Protein AF-A0A2X1QC51-F1 (afdb_monomer)

InterPro domains:
  IPR004184 Pyruvate formate lyase domain [PF02901] (1-149)
  IPR004184 Pyruvate formate lyase domain [PS51554] (1-176)
  IPR050244 Autonomous Glycyl Radical Cofactor [PTHR30191] (1-149)

Foldseek 3Di:
DELEQDADELLQLLLCLQFQQAGLPVRDRHFHRDDHNQDQWDALVSSVVSSLVSLLRSLVVSQVVSQVVVVVCCVPPNPCVVCVPDDPDDAYAYAYEYPCLQVNLVVSQQSHPWTKGFDADPVRRRNDIDTGDDGDGPPPPDCSSVVSSVVSVVSSLVSQQVCQPSHHVSHGYDYD

Mean predicted aligned error: 5.42 Å

Nearest PDB structures (foldseek):
  1h16-assembly1_A  TM=9.790E-01  e=1.499E-23  Escherichia coli
  1qhm-assembly1_B  TM=9.883E-01  e=7.933E-23  Escherichia coli
  1cm5-assembly1_B  TM=9.783E-01  e=1.007E-22  Escherichia coli
  2f3o-assembly1_A  TM=7.436E-01  e=6.002E-06  Archaeoglobus fulgidus
  5bwd-assembly1_A  TM=6.246E-01  e=2.707E-04  Thauera aromatica

Organism: Klebsiella pneumoniae (NCBI:txid573)

Secondary structure (DSSP, 8-state):
-EEEEEEEEHHHHHHHHHHTTB-TTT--B-S---PPP--SS--HHHHHHHHHHHHHHHHHHHHHHHHHHHHHHHHHS--HHHHTTS-SS---EEEEEEE-HHHHHHHHHHHHHSEEEEEE-TT--EEEEEEES----TTSS-HHHHHHHHHHHHHHHHHHHT-TTTSGGGPEEEE-

Structure (mmCIF, N/CA/C/O backbone):
data_AF-A0A2X1QC51-F1
#
_entry.id   AF-A0A2X1QC51-F1
#
loop_
_atom_site.group_PDB
_atom_site.id
_atom_site.type_symbol
_atom_site.label_atom_id
_atom_site.label_alt_id
_atom_site.label_comp_id
_atom_site.label_asym_id
_atom_site.label_entity_id
_atom_site.label_seq_id
_atom_site.pdbx_PDB_ins_code
_atom_site.Cartn_x
_atom_site.Cartn_y
_atom_site.Cartn_z
_atom_site.occupancy
_atom_site.B_iso_or_equiv
_atom_site.auth_seq_id
_atom_site.auth_comp_id
_atom_site.auth_asym_id
_atom_site.auth_atom_id
_atom_site.pdbx_PDB_model_num
ATOM 1 N N . MET A 1 1 ? 8.273 4.274 -23.907 1.00 91.56 1 MET A N 1
ATOM 2 C CA . MET A 1 1 ? 8.472 3.007 -23.168 1.00 91.56 1 MET A CA 1
ATOM 3 C C . MET A 1 1 ? 8.090 3.204 -21.710 1.00 91.56 1 MET A C 1
ATOM 5 O O . MET A 1 1 ? 8.115 4.333 -21.229 1.00 91.56 1 MET A O 1
ATOM 9 N N . GLN A 1 2 ? 7.755 2.127 -21.009 1.00 90.56 2 GLN A N 1
ATOM 10 C CA . GLN A 1 2 ? 7.450 2.168 -19.582 1.00 90.56 2 GLN A CA 1
ATOM 11 C C . GLN A 1 2 ? 8.446 1.291 -18.835 1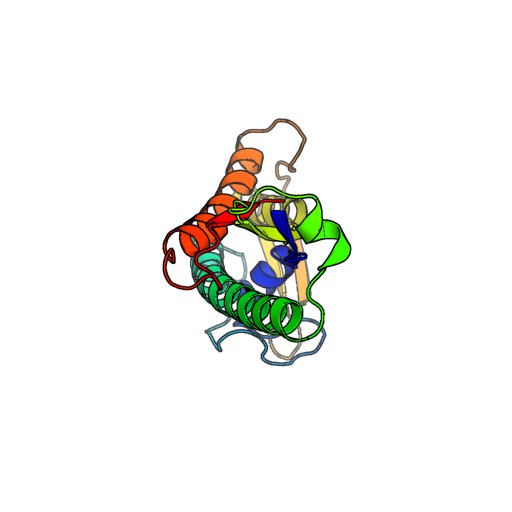.00 90.56 2 GLN A C 1
ATOM 13 O O . GLN A 1 2 ? 8.726 0.170 -19.252 1.00 90.56 2 GLN A O 1
ATOM 18 N N . PHE A 1 3 ? 8.966 1.804 -17.731 1.00 91.31 3 PHE A N 1
ATOM 19 C CA . PHE A 1 3 ? 9.667 1.006 -16.745 1.00 91.31 3 PHE A CA 1
ATOM 20 C C . PHE A 1 3 ? 8.635 0.294 -15.878 1.00 91.31 3 PHE A C 1
ATOM 22 O O . PHE A 1 3 ? 7.857 0.928 -15.164 1.00 91.31 3 PHE A O 1
ATOM 29 N N . PHE A 1 4 ? 8.582 -1.028 -16.025 1.00 93.56 4 PHE A N 1
ATOM 30 C CA . PHE A 1 4 ? 7.647 -1.882 -15.310 1.00 93.56 4 PHE A CA 1
ATOM 31 C C . PHE A 1 4 ? 8.002 -1.959 -13.825 1.00 93.56 4 PHE A C 1
ATOM 33 O O . PHE A 1 4 ? 9.037 -2.517 -13.468 1.00 93.56 4 PHE A O 1
ATOM 40 N N . GLY A 1 5 ? 7.116 -1.463 -12.961 1.00 90.06 5 GLY A N 1
ATOM 41 C CA . GLY A 1 5 ? 7.364 -1.421 -11.525 1.00 90.06 5 GLY A CA 1
ATOM 42 C C . GLY A 1 5 ? 6.663 -2.490 -10.696 1.00 90.06 5 GLY A C 1
ATOM 43 O O . GLY A 1 5 ? 6.752 -2.437 -9.475 1.00 90.06 5 GLY A O 1
ATOM 44 N N . ALA A 1 6 ? 5.962 -3.461 -11.284 1.00 94.44 6 ALA A N 1
ATOM 45 C CA . ALA A 1 6 ? 5.114 -4.396 -10.533 1.00 94.44 6 ALA A CA 1
ATOM 46 C C . ALA A 1 6 ? 4.093 -3.660 -9.633 1.00 94.44 6 ALA A C 1
ATOM 48 O O . ALA A 1 6 ? 3.473 -2.699 -10.081 1.00 94.44 6 ALA A O 1
ATOM 49 N N . ARG A 1 7 ? 3.866 -4.122 -8.393 1.00 92.38 7 ARG A N 1
ATOM 50 C CA . ARG A 1 7 ? 2.839 -3.565 -7.496 1.00 92.38 7 ARG A CA 1
ATOM 51 C C . ARG A 1 7 ? 3.247 -3.572 -6.023 1.00 92.38 7 ARG A C 1
ATOM 53 O O . ARG A 1 7 ? 3.765 -4.578 -5.540 1.00 92.38 7 ARG A O 1
ATOM 60 N N . ALA A 1 8 ? 2.932 -2.498 -5.301 1.00 92.38 8 ALA A N 1
ATOM 61 C CA . ALA A 1 8 ? 3.077 -2.406 -3.846 1.00 92.38 8 ALA A CA 1
ATOM 62 C C . ALA A 1 8 ? 1.769 -2.785 -3.127 1.00 92.38 8 ALA A C 1
ATOM 64 O O . ALA A 1 8 ? 0.683 -2.419 -3.573 1.00 92.38 8 ALA A O 1
ATOM 65 N N . ASN A 1 9 ? 1.847 -3.535 -2.024 1.00 95.88 9 ASN A N 1
ATOM 66 C CA . ASN A 1 9 ? 0.666 -4.052 -1.320 1.00 95.88 9 ASN A CA 1
ATOM 67 C C . ASN A 1 9 ? 0.151 -3.070 -0.259 1.00 95.88 9 ASN A C 1
ATOM 69 O O . ASN A 1 9 ? 0.624 -3.080 0.875 1.00 95.88 9 ASN A O 1
ATOM 73 N N . LEU A 1 10 ? -0.860 -2.278 -0.622 1.00 93.19 10 LEU A N 1
ATOM 74 C CA . LEU A 1 10 ? -1.438 -1.252 0.245 1.00 93.19 10 LEU A CA 1
ATOM 75 C C . LEU A 1 10 ? -2.216 -1.841 1.430 1.00 93.19 10 LEU A C 1
ATOM 77 O O . LEU A 1 10 ? -2.153 -1.302 2.532 1.00 93.19 10 LEU A O 1
ATOM 81 N N . ALA A 1 11 ? -2.908 -2.966 1.232 1.00 94.75 11 ALA A N 1
ATOM 82 C CA . ALA A 1 11 ? -3.631 -3.636 2.313 1.00 94.75 11 ALA A CA 1
ATOM 83 C C . ALA A 1 11 ? -2.675 -4.082 3.430 1.00 94.75 11 ALA A C 1
ATOM 85 O O . ALA A 1 11 ? -2.968 -3.934 4.614 1.00 94.75 11 ALA A O 1
ATOM 86 N N . LYS A 1 12 ? -1.485 -4.564 3.061 1.00 97.06 12 LYS A N 1
ATOM 87 C CA . LYS A 1 12 ? -0.460 -4.936 4.039 1.00 97.06 12 LYS A CA 1
ATOM 88 C C . LYS A 1 12 ? 0.160 -3.718 4.724 1.00 97.06 12 LYS A C 1
ATOM 90 O O . LYS A 1 12 ? 0.409 -3.755 5.924 1.00 97.06 12 LYS A O 1
ATOM 95 N N . THR A 1 13 ? 0.350 -2.620 3.995 1.00 96.62 13 THR A N 1
ATOM 96 C CA . THR A 1 13 ? 0.790 -1.343 4.576 1.00 96.62 13 THR A CA 1
ATOM 97 C C . THR A 1 13 ? -0.181 -0.836 5.643 1.00 96.62 13 THR A C 1
ATOM 99 O O . THR A 1 13 ? 0.268 -0.339 6.672 1.00 96.62 13 THR A O 1
ATOM 102 N N . LEU A 1 14 ? -1.492 -1.026 5.459 1.00 96.69 14 LEU A N 1
ATOM 103 C CA . LE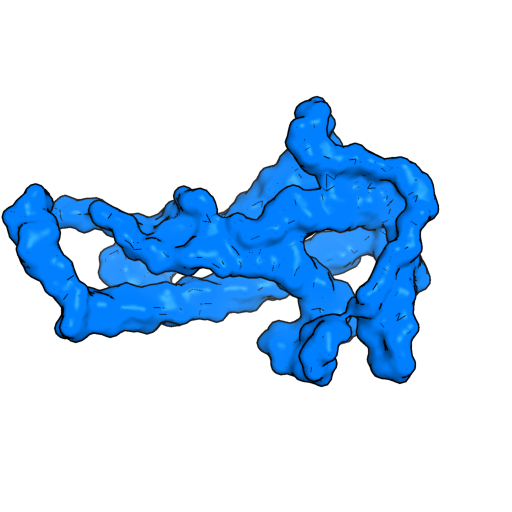U A 1 14 ? -2.497 -0.706 6.478 1.00 96.69 14 LEU A CA 1
ATOM 104 C C . LEU A 1 14 ? -2.330 -1.549 7.752 1.00 96.69 14 LEU A C 1
ATOM 106 O O . LEU A 1 14 ? -2.383 -1.007 8.853 1.00 96.69 14 LEU A O 1
ATOM 110 N N . LEU A 1 15 ? -2.057 -2.851 7.627 1.00 97.69 15 LEU A N 1
ATOM 111 C CA . LEU A 1 15 ? -1.764 -3.692 8.794 1.00 97.69 15 LEU A CA 1
ATOM 112 C C . LEU A 1 15 ? -0.483 -3.248 9.507 1.00 97.69 15 LEU A C 1
ATOM 114 O O . LEU A 1 15 ? -0.461 -3.183 10.734 1.00 97.69 15 LEU A O 1
ATOM 118 N N . TYR A 1 16 ? 0.558 -2.870 8.762 1.00 98.00 16 TYR A N 1
ATOM 119 C CA . TYR A 1 16 ? 1.785 -2.320 9.346 1.00 98.00 16 TYR A CA 1
ATOM 120 C C . TYR A 1 16 ? 1.522 -1.005 10.080 1.00 98.00 16 TYR A C 1
ATOM 122 O O . TYR A 1 16 ? 2.055 -0.808 11.169 1.00 98.00 16 TYR A O 1
ATOM 130 N N . ALA A 1 17 ? 0.650 -0.151 9.547 1.00 96.81 17 ALA A N 1
ATOM 131 C CA . ALA A 1 17 ? 0.242 1.083 10.208 1.00 96.81 17 ALA A CA 1
ATOM 132 C C . ALA A 1 17 ? -0.473 0.833 11.547 1.00 96.81 17 ALA A C 1
ATOM 134 O O . ALA A 1 17 ? -0.266 1.579 12.505 1.00 96.81 17 ALA A O 1
ATOM 135 N N . ILE A 1 18 ? -1.271 -0.233 11.648 1.00 97.31 18 ILE A N 1
ATOM 136 C CA . ILE A 1 18 ? -1.939 -0.629 12.898 1.00 97.31 18 ILE A CA 1
ATOM 137 C C . ILE A 1 18 ? -0.943 -1.276 13.877 1.00 97.31 18 ILE A C 1
ATOM 139 O O . ILE A 1 18 ? -0.963 -0.984 15.074 1.00 97.31 18 ILE A O 1
ATOM 143 N N . ASN A 1 19 ? -0.044 -2.123 13.371 1.00 98.00 19 ASN A N 1
ATOM 144 C CA . ASN A 1 19 ? 0.867 -2.959 14.159 1.00 98.00 19 ASN A CA 1
ATOM 145 C C . ASN A 1 19 ? 2.259 -2.351 14.403 1.00 98.00 19 ASN A C 1
ATOM 147 O O . ASN A 1 19 ? 3.161 -3.045 14.873 1.00 98.00 19 ASN A O 1
ATOM 151 N N . GLY A 1 20 ? 2.467 -1.067 14.113 1.00 96.88 20 GLY A N 1
ATOM 152 C CA . GLY A 1 20 ? 3.738 -0.390 14.395 1.00 96.88 20 GLY A CA 1
ATOM 153 C C . GLY A 1 20 ? 4.904 -0.845 13.503 1.00 96.88 20 GLY A C 1
ATOM 154 O O . GLY A 1 20 ? 6.059 -0.889 13.935 1.00 96.88 20 GLY A O 1
ATOM 155 N N . GLY A 1 21 ? 4.602 -1.249 12.269 1.00 97.06 21 GLY A N 1
ATOM 156 C CA . GLY A 1 21 ? 5.567 -1.735 11.279 1.00 97.06 21 GLY A CA 1
ATOM 157 C C . GLY A 1 21 ? 5.948 -3.209 11.417 1.00 97.06 21 GLY A C 1
ATOM 158 O O . GLY A 1 21 ? 6.806 -3.681 10.667 1.00 97.06 21 GLY A O 1
ATOM 159 N N . VAL A 1 22 ? 5.330 -3.935 12.350 1.00 97.94 22 VAL A N 1
ATOM 160 C CA . VAL A 1 22 ? 5.541 -5.374 12.544 1.00 97.94 22 VAL A CA 1
ATOM 161 C C . VAL A 1 22 ? 4.580 -6.175 11.670 1.00 97.94 22 VAL A C 1
ATOM 163 O O . VAL A 1 22 ? 3.392 -5.867 11.579 1.00 97.94 22 VAL A O 1
ATOM 166 N N . ASP A 1 23 ? 5.106 -7.224 11.045 1.00 97.69 23 ASP A N 1
ATOM 167 C CA . ASP A 1 23 ? 4.329 -8.165 10.250 1.00 97.69 23 ASP A CA 1
ATOM 168 C C . ASP A 1 23 ? 3.467 -9.078 11.122 1.00 97.69 23 ASP A C 1
ATOM 170 O O . ASP A 1 23 ? 3.976 -9.746 12.022 1.00 97.69 23 ASP A O 1
ATOM 174 N N . GLU A 1 24 ? 2.169 -9.141 10.834 1.00 94.56 24 GLU A N 1
ATOM 175 C CA . GLU A 1 24 ? 1.188 -9.861 11.646 1.00 94.56 24 GLU A CA 1
ATOM 176 C C . GLU A 1 24 ? 1.360 -11.385 11.597 1.00 94.56 24 GLU A C 1
ATOM 178 O O . GLU A 1 24 ? 0.957 -12.078 12.530 1.00 94.56 24 GLU A O 1
ATOM 183 N N . LYS A 1 25 ? 1.987 -11.922 10.540 1.00 95.00 25 LYS A N 1
ATOM 184 C CA . LYS A 1 25 ? 2.209 -13.369 10.375 1.00 95.00 25 LYS A CA 1
ATOM 185 C C . LYS A 1 25 ? 3.628 -13.784 10.720 1.00 95.00 25 LYS A C 1
ATOM 187 O O . LYS A 1 25 ? 3.830 -14.749 11.452 1.00 95.00 25 LYS A O 1
ATOM 192 N N . LEU A 1 26 ? 4.612 -13.076 10.174 1.00 96.00 26 LEU A N 1
ATOM 193 C CA . LEU A 1 26 ? 6.029 -13.385 10.351 1.00 96.00 26 LEU A CA 1
ATOM 194 C C . LEU A 1 26 ? 6.573 -12.883 11.689 1.00 96.00 26 LEU A C 1
ATOM 196 O O . LEU A 1 26 ? 7.626 -13.348 12.116 1.00 96.00 26 LEU A O 1
ATOM 200 N N . LYS A 1 27 ? 5.873 -11.951 12.352 1.00 94.94 27 LYS A N 1
ATOM 201 C CA . LYS A 1 27 ? 6.269 -11.354 13.638 1.00 94.94 27 LYS A CA 1
ATOM 202 C C . LYS A 1 27 ? 7.640 -10.672 13.601 1.00 94.94 27 LYS A C 1
ATOM 204 O O . LYS A 1 27 ? 8.343 -10.608 14.607 1.00 94.94 27 LYS A O 1
ATOM 209 N N . ILE A 1 28 ? 8.021 -10.152 12.435 1.00 97.31 28 ILE A N 1
ATOM 210 C CA . ILE A 1 28 ? 9.270 -9.412 12.227 1.00 97.31 28 ILE A CA 1
ATOM 211 C C . ILE A 1 28 ? 8.982 -7.932 11.989 1.00 97.31 28 ILE A C 1
ATOM 213 O O . ILE A 1 28 ? 7.944 -7.571 11.435 1.00 97.31 28 ILE A O 1
ATOM 217 N N . GLN A 1 29 ? 9.917 -7.068 12.380 1.00 97.75 29 GLN A N 1
ATOM 218 C CA . GLN A 1 29 ? 9.859 -5.643 12.063 1.00 97.75 29 GLN A CA 1
ATOM 219 C C . GLN A 1 29 ? 10.204 -5.445 10.580 1.00 97.75 29 GLN A C 1
ATOM 221 O O . GLN A 1 29 ? 11.328 -5.731 10.172 1.00 97.75 29 GLN A O 1
ATOM 226 N N . VAL A 1 30 ? 9.248 -4.964 9.782 1.00 97.88 30 VAL A N 1
ATOM 227 C CA . VAL A 1 30 ? 9.429 -4.714 8.339 1.00 97.88 30 VAL A CA 1
ATOM 228 C C . VAL A 1 30 ? 9.449 -3.218 8.050 1.00 97.88 30 VAL A C 1
ATOM 230 O O . VAL A 1 30 ? 10.379 -2.716 7.424 1.00 97.88 30 VAL A O 1
ATOM 233 N N . GLY A 1 31 ? 8.419 -2.509 8.511 1.00 96.19 31 GLY A N 1
ATOM 234 C CA . GLY A 1 31 ? 8.339 -1.058 8.419 1.00 96.19 31 GLY A CA 1
ATOM 235 C C . GLY A 1 31 ? 9.123 -0.355 9.531 1.00 96.19 31 GLY A C 1
ATOM 236 O O . GLY A 1 31 ? 9.673 -1.016 10.421 1.00 96.19 31 GLY A O 1
ATOM 237 N N . PRO A 1 32 ? 9.157 0.987 9.526 1.00 96.50 32 PRO A N 1
ATOM 238 C CA . PRO A 1 32 ? 9.720 1.757 10.628 1.00 96.50 32 PRO A CA 1
ATOM 239 C C . PRO A 1 32 ? 9.032 1.386 11.945 1.00 96.50 32 PRO A C 1
ATOM 241 O O . PRO A 1 32 ? 7.825 1.146 11.986 1.00 96.50 32 PRO A O 1
ATOM 244 N N . LYS A 1 33 ? 9.812 1.324 13.028 1.00 97.12 33 LYS A N 1
ATOM 245 C CA . LYS A 1 33 ? 9.288 1.013 14.358 1.00 97.12 33 LYS A CA 1
ATOM 246 C C . LYS A 1 33 ? 8.522 2.218 14.894 1.00 97.12 33 LYS A C 1
ATOM 248 O O . LYS A 1 33 ? 9.131 3.213 15.281 1.00 97.12 33 LYS A O 1
ATOM 253 N N . THR A 1 34 ? 7.203 2.103 14.946 1.00 95.06 34 THR A N 1
ATOM 254 C CA . THR A 1 34 ? 6.304 3.112 15.519 1.00 95.06 34 THR A CA 1
ATOM 255 C C . THR A 1 34 ? 5.477 2.502 16.648 1.00 95.06 34 THR A C 1
ATOM 257 O O . THR A 1 34 ? 5.479 1.286 16.859 1.00 95.06 34 THR A O 1
ATOM 260 N N . ALA A 1 35 ? 4.804 3.343 17.435 1.00 94.31 35 ALA A N 1
ATOM 261 C CA . ALA A 1 35 ? 3.889 2.843 18.452 1.00 94.31 35 ALA A CA 1
ATOM 262 C C . ALA A 1 35 ? 2.681 2.174 17.761 1.00 94.31 35 ALA A C 1
ATOM 264 O O . ALA A 1 35 ? 2.025 2.830 16.952 1.00 94.31 35 ALA A O 1
ATOM 265 N N . PRO A 1 36 ? 2.377 0.894 18.048 1.00 94.81 36 PRO A N 1
ATOM 266 C CA . PRO A 1 36 ? 1.181 0.253 17.515 1.00 94.81 36 PRO A CA 1
ATOM 267 C C . PRO A 1 36 ? -0.068 0.913 18.099 1.00 94.81 36 PRO A C 1
ATOM 269 O O . PRO A 1 36 ? -0.068 1.334 19.259 1.00 94.81 36 PRO A O 1
ATOM 272 N N . LEU A 1 37 ? -1.152 0.945 17.328 1.00 94.81 37 LEU A N 1
ATOM 273 C CA . LEU A 1 37 ? -2.435 1.455 17.807 1.00 94.81 37 LEU A CA 1
ATOM 274 C C . LEU A 1 37 ? -2.980 0.484 18.849 1.00 94.81 37 LEU A C 1
ATOM 276 O O . LEU A 1 37 ? -3.065 -0.712 18.565 1.00 94.81 37 LEU A O 1
ATOM 280 N N . ARG A 1 38 ? -3.306 0.964 20.053 1.00 92.25 38 ARG A N 1
ATOM 281 C CA . ARG A 1 38 ? -3.705 0.131 21.208 1.00 92.25 38 ARG A CA 1
ATOM 282 C C . ARG A 1 38 ? -5.181 0.227 21.564 1.00 92.25 38 ARG A C 1
ATOM 284 O O . ARG A 1 38 ? -5.621 -0.526 22.425 1.00 92.25 38 ARG A O 1
ATOM 291 N N . ASP A 1 39 ? -5.924 1.087 20.884 1.00 92.38 39 ASP A N 1
ATOM 292 C CA . ASP A 1 39 ? -7.337 1.308 21.153 1.00 92.38 39 ASP A CA 1
ATOM 293 C C . ASP A 1 39 ? -8.154 0.016 20.990 1.00 92.38 39 ASP A C 1
ATOM 295 O O . ASP A 1 39 ? -7.841 -0.845 20.153 1.00 92.38 39 ASP A O 1
ATOM 299 N N . GLU A 1 40 ? -9.190 -0.125 21.824 1.00 93.25 40 GLU A N 1
ATOM 300 C CA . GLU A 1 40 ? -10.141 -1.243 21.753 1.00 93.25 40 GLU A CA 1
ATOM 301 C C . GLU A 1 40 ? -10.984 -1.184 20.479 1.00 93.25 40 GLU A C 1
ATOM 303 O 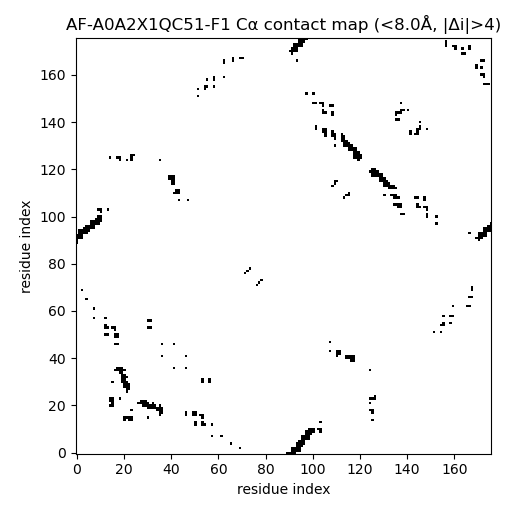O . GLU A 1 40 ? -11.348 -2.216 19.920 1.00 93.25 40 GLU A O 1
ATOM 308 N N . VAL A 1 41 ? -11.291 0.032 20.027 1.00 96.75 41 VAL A N 1
ATOM 309 C CA . VAL A 1 41 ? -12.012 0.323 18.791 1.00 96.75 41 VAL A CA 1
ATOM 310 C C . VAL A 1 41 ? -11.114 1.212 17.950 1.00 96.75 41 VAL A C 1
ATOM 312 O O . VAL A 1 41 ? -10.607 2.216 18.446 1.00 96.75 41 VAL A O 1
ATOM 315 N N . LEU A 1 42 ? -10.919 0.850 16.686 1.00 96.81 42 LEU A N 1
ATOM 316 C CA . LEU A 1 42 ? -10.106 1.652 15.781 1.00 96.81 42 LEU A CA 1
ATOM 317 C C . LEU A 1 42 ? -10.803 2.967 15.437 1.00 96.81 42 LEU A C 1
ATOM 319 O O . LEU A 1 42 ? -11.960 2.974 15.024 1.00 96.81 42 LEU A O 1
ATOM 323 N N . ASP A 1 43 ? -10.060 4.064 15.553 1.00 96.75 43 ASP A N 1
ATOM 324 C CA . ASP A 1 43 ? -10.472 5.374 15.063 1.00 96.75 43 ASP A CA 1
ATOM 325 C C . ASP A 1 43 ? -9.936 5.618 13.645 1.00 96.75 43 ASP A C 1
ATOM 327 O O . ASP A 1 43 ? -8.742 5.463 13.369 1.00 96.75 43 ASP A O 1
ATOM 331 N N . TYR A 1 44 ? -10.818 6.047 12.744 1.00 95.44 44 TYR A N 1
ATOM 332 C CA . TYR A 1 44 ? -10.482 6.296 11.343 1.00 95.44 44 TYR A CA 1
ATOM 333 C C . TYR A 1 44 ? -9.399 7.368 11.178 1.00 95.44 44 TYR A C 1
ATOM 335 O O . TYR A 1 44 ? -8.494 7.201 10.359 1.00 95.44 44 TYR A O 1
ATOM 343 N N . GLY A 1 45 ? -9.476 8.467 11.937 1.00 94.25 45 GLY A N 1
ATOM 344 C CA . GLY A 1 45 ? -8.512 9.565 11.831 1.00 94.25 45 GLY A CA 1
ATOM 345 C C . GLY A 1 45 ? -7.101 9.111 12.199 1.00 94.25 45 GLY A C 1
ATOM 346 O O . GLY A 1 45 ? -6.150 9.347 11.453 1.00 94.25 45 GLY A O 1
ATOM 347 N N . THR A 1 46 ? -6.995 8.386 13.307 1.00 95.31 46 THR A N 1
ATOM 348 C CA . THR A 1 46 ? -5.745 7.834 13.836 1.00 95.31 46 THR A CA 1
ATOM 349 C C . THR A 1 46 ? -5.145 6.781 12.902 1.00 95.31 46 THR A C 1
ATOM 351 O O . THR A 1 46 ? -3.954 6.837 12.584 1.00 95.31 46 THR A O 1
ATOM 354 N N . VAL A 1 47 ? -5.964 5.854 12.392 1.00 96.00 47 VAL A N 1
ATOM 355 C CA . VAL A 1 47 ? -5.521 4.833 11.427 1.00 96.00 47 VAL A CA 1
ATOM 356 C C . VAL A 1 47 ? -5.050 5.475 10.125 1.00 96.00 47 VAL A C 1
ATOM 358 O O . VAL A 1 47 ? -3.998 5.100 9.613 1.00 96.00 47 VAL A O 1
ATOM 361 N N . MET A 1 48 ? -5.782 6.462 9.601 1.00 93.31 48 MET A N 1
ATOM 362 C CA . MET A 1 48 ? -5.412 7.143 8.359 1.00 93.31 48 MET A CA 1
ATOM 363 C C . MET A 1 48 ? -4.109 7.938 8.509 1.00 93.31 48 MET A C 1
ATOM 365 O O . MET A 1 48 ? -3.282 7.908 7.602 1.00 93.31 48 MET A O 1
ATOM 369 N N . ALA A 1 49 ? -3.899 8.613 9.643 1.00 92.75 49 ALA A N 1
ATOM 370 C CA . ALA A 1 49 ? -2.654 9.330 9.919 1.00 92.75 49 ALA A CA 1
ATOM 371 C C . ALA A 1 49 ? -1.450 8.377 9.999 1.00 92.75 49 ALA A C 1
ATOM 373 O O . ALA A 1 49 ? -0.394 8.660 9.435 1.00 92.75 49 ALA A O 1
ATOM 374 N N . SER A 1 50 ? -1.620 7.218 10.646 1.00 94.31 50 SER A N 1
ATOM 375 C CA . SER A 1 50 ? -0.588 6.178 10.655 1.00 94.31 50 SER A CA 1
ATOM 376 C C . SER A 1 50 ? -0.344 5.628 9.244 1.00 94.31 50 SER A C 1
ATOM 378 O O . SER A 1 50 ? 0.800 5.533 8.806 1.00 94.31 50 SER A O 1
ATOM 380 N N . LEU A 1 51 ? -1.403 5.331 8.482 1.00 94.19 51 LEU A N 1
ATOM 381 C CA . LEU A 1 51 ? -1.287 4.843 7.105 1.00 94.19 51 LEU A CA 1
ATOM 382 C C . LEU A 1 51 ? -0.512 5.822 6.216 1.00 94.19 51 LEU A C 1
ATOM 384 O O . LEU A 1 51 ? 0.342 5.377 5.458 1.00 94.19 51 LEU A O 1
ATOM 388 N N . ASP A 1 52 ? -0.774 7.125 6.321 1.00 90.88 52 ASP A N 1
ATOM 389 C CA . ASP A 1 52 ? -0.075 8.164 5.555 1.00 90.88 52 ASP A CA 1
ATOM 390 C C . ASP A 1 52 ? 1.441 8.135 5.796 1.00 90.88 52 ASP A C 1
ATOM 392 O O . ASP A 1 52 ? 2.223 8.045 4.849 1.00 90.88 52 ASP A O 1
ATOM 396 N N . HIS A 1 53 ? 1.851 8.040 7.064 1.00 91.19 53 HIS A N 1
ATOM 397 C CA . HIS A 1 53 ? 3.256 7.887 7.440 1.00 91.19 53 HIS A CA 1
ATOM 398 C C . HIS A 1 53 ? 3.902 6.618 6.852 1.00 91.19 53 HIS A C 1
ATOM 400 O O . HIS A 1 53 ? 5.038 6.640 6.374 1.00 91.19 53 HIS A O 1
ATOM 406 N N . PHE A 1 54 ? 3.187 5.490 6.861 1.00 93.50 54 PHE A N 1
ATOM 407 C CA . PHE A 1 54 ? 3.694 4.251 6.267 1.00 93.50 54 PHE A CA 1
ATOM 408 C C . PHE A 1 54 ? 3.673 4.268 4.732 1.00 93.50 54 PHE A C 1
ATOM 410 O O . PHE A 1 54 ? 4.495 3.586 4.117 1.00 93.50 54 PHE A O 1
ATOM 417 N N . MET A 1 55 ? 2.785 5.041 4.099 1.00 90.94 55 MET A N 1
ATOM 418 C CA . MET A 1 55 ? 2.794 5.261 2.650 1.00 90.94 55 MET A CA 1
ATOM 419 C C . MET A 1 55 ? 4.014 6.078 2.216 1.00 90.94 55 MET A C 1
ATOM 421 O O . MET A 1 55 ? 4.653 5.682 1.242 1.00 90.94 55 MET A O 1
ATOM 425 N N . ASP A 1 56 ? 4.411 7.110 2.973 1.00 89.06 56 ASP A N 1
ATOM 426 C CA . ASP A 1 56 ? 5.662 7.848 2.727 1.00 89.06 56 ASP A CA 1
ATOM 427 C C . ASP A 1 56 ? 6.871 6.902 2.732 1.00 89.06 56 ASP A C 1
ATOM 429 O O . ASP A 1 56 ? 7.694 6.888 1.811 1.00 89.06 56 ASP A O 1
ATOM 433 N N . TRP A 1 57 ? 6.962 6.050 3.758 1.00 93.12 57 TRP A N 1
ATOM 434 C CA . TRP A 1 57 ? 8.020 5.047 3.846 1.00 93.12 57 TRP A CA 1
ATOM 435 C C . TRP A 1 57 ? 7.979 4.068 2.664 1.00 93.12 57 TRP A C 1
ATOM 437 O O . TRP A 1 57 ? 9.014 3.806 2.041 1.00 93.12 57 TRP A O 1
ATOM 447 N N . LEU A 1 58 ? 6.794 3.551 2.327 1.00 92.50 58 LEU A N 1
ATOM 448 C CA . LEU A 1 58 ? 6.606 2.607 1.228 1.00 92.50 58 LEU A CA 1
ATOM 449 C C . LEU A 1 58 ? 7.022 3.215 -0.115 1.00 92.50 58 LEU A C 1
ATOM 451 O O . LEU A 1 58 ? 7.696 2.543 -0.8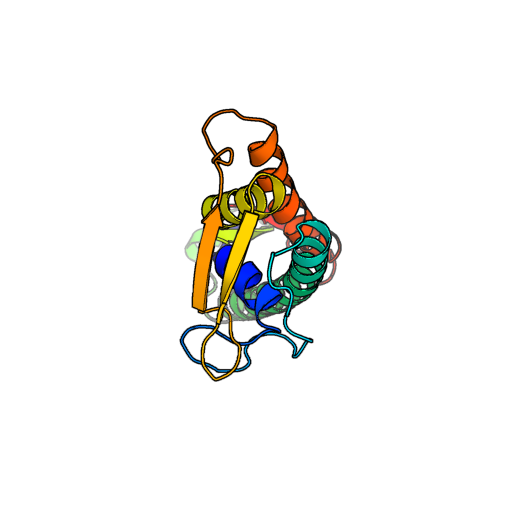94 1.00 92.50 58 LEU A O 1
ATOM 455 N N . ALA A 1 59 ? 6.657 4.472 -0.375 1.00 87.62 59 ALA A N 1
ATOM 456 C CA . ALA A 1 59 ? 7.019 5.201 -1.586 1.00 87.62 59 ALA A CA 1
ATOM 457 C C . ALA A 1 59 ? 8.543 5.258 -1.763 1.00 87.62 59 ALA A C 1
ATOM 459 O O . ALA A 1 59 ? 9.061 4.902 -2.825 1.00 87.62 59 ALA A O 1
ATOM 460 N N . VAL A 1 60 ? 9.274 5.607 -0.697 1.00 88.56 60 VAL A N 1
ATOM 461 C CA . VAL A 1 60 ? 10.744 5.657 -0.711 1.00 88.56 60 VAL A CA 1
ATOM 462 C C . VAL A 1 60 ? 11.343 4.289 -1.026 1.00 88.56 60 VAL A C 1
ATOM 464 O O . VAL A 1 60 ? 12.202 4.194 -1.908 1.00 88.56 60 VAL A O 1
ATOM 467 N N . GLN A 1 61 ? 10.899 3.225 -0.347 1.00 92.00 61 GLN A N 1
ATOM 468 C CA . GLN A 1 61 ? 11.423 1.875 -0.593 1.00 92.00 61 GLN A CA 1
ATOM 469 C C . GLN A 1 61 ? 11.128 1.412 -2.020 1.00 92.00 61 GLN A C 1
ATOM 471 O O . GLN A 1 61 ? 12.003 0.878 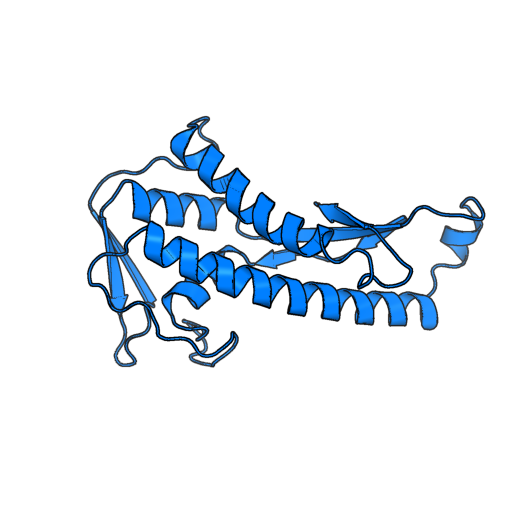-2.704 1.00 92.00 61 GLN A O 1
ATOM 476 N N . TYR A 1 62 ? 9.905 1.657 -2.487 1.00 91.62 62 TYR A N 1
ATOM 477 C CA . TYR A 1 62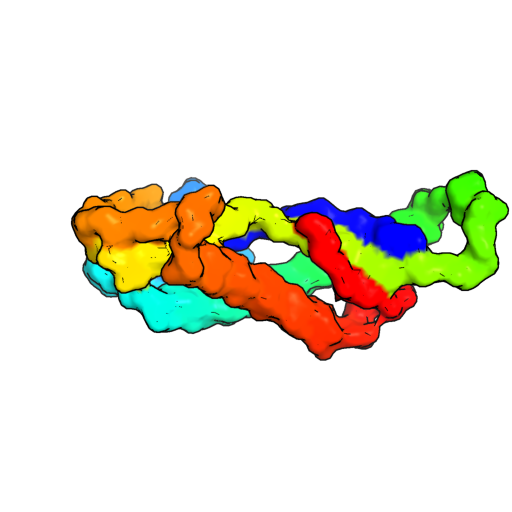 ? 9.441 1.186 -3.779 1.00 91.62 62 TYR A CA 1
ATOM 478 C C . TYR A 1 62 ? 10.189 1.866 -4.929 1.00 91.62 62 TYR A C 1
ATOM 480 O O . TYR A 1 62 ? 10.774 1.184 -5.768 1.00 91.62 62 TYR A O 1
ATOM 488 N N . ILE A 1 63 ? 10.269 3.199 -4.928 1.00 86.62 63 ILE A N 1
ATOM 489 C CA . ILE A 1 63 ? 10.997 3.949 -5.961 1.00 86.62 63 ILE A CA 1
ATOM 490 C C . ILE A 1 63 ? 12.493 3.631 -5.928 1.00 86.62 63 ILE A C 1
ATOM 492 O O . ILE A 1 63 ? 13.099 3.451 -6.985 1.00 86.62 63 ILE A O 1
ATOM 496 N N . SER A 1 64 ? 13.090 3.493 -4.742 1.00 89.00 64 SER A N 1
ATOM 497 C CA . SER A 1 64 ? 14.507 3.125 -4.619 1.00 89.00 64 SER A CA 1
ATOM 498 C C . SER A 1 64 ? 14.796 1.763 -5.251 1.00 89.00 64 SER A C 1
ATOM 500 O O . SER A 1 64 ? 15.766 1.627 -5.999 1.00 89.00 64 SER A O 1
ATOM 502 N N . ALA A 1 65 ? 13.929 0.773 -5.023 1.00 93.44 65 ALA A N 1
ATOM 503 C CA . ALA A 1 65 ? 14.047 -0.538 -5.652 1.00 93.44 65 ALA A CA 1
ATOM 504 C C . ALA A 1 65 ? 13.928 -0.448 -7.182 1.00 93.44 65 ALA A C 1
ATOM 506 O O . ALA A 1 65 ? 14.779 -0.982 -7.894 1.00 93.44 65 ALA A O 1
ATOM 507 N N . LEU A 1 66 ? 12.928 0.276 -7.699 1.00 91.94 66 LEU A N 1
ATOM 508 C CA . LEU A 1 66 ? 12.727 0.433 -9.145 1.00 91.94 66 LEU A CA 1
ATOM 509 C C . LEU A 1 66 ? 13.885 1.167 -9.823 1.00 91.94 66 LEU A C 1
ATOM 511 O O . LEU A 1 66 ? 14.308 0.787 -10.914 1.00 91.94 66 LEU A O 1
ATOM 515 N N . ASN A 1 67 ? 14.454 2.174 -9.165 1.00 90.50 67 ASN A N 1
ATOM 516 C CA . ASN A 1 67 ? 15.635 2.866 -9.665 1.00 90.50 67 ASN A CA 1
ATOM 517 C C . ASN A 1 67 ? 16.815 1.918 -9.856 1.00 90.50 67 ASN A C 1
ATOM 519 O O . ASN A 1 67 ? 17.477 1.978 -10.891 1.00 90.50 67 ASN A O 1
ATOM 523 N N . ILE A 1 68 ? 17.068 1.037 -8.885 1.00 94.56 68 ILE A N 1
ATOM 524 C CA . ILE A 1 68 ? 18.135 0.037 -8.981 1.00 94.56 68 ILE A CA 1
ATOM 525 C C . ILE A 1 68 ? 17.821 -0.950 -10.106 1.00 94.56 68 ILE A C 1
ATOM 527 O O . ILE A 1 68 ? 18.670 -1.159 -10.971 1.00 94.56 68 ILE A O 1
ATOM 531 N N . ILE A 1 69 ? 16.605 -1.509 -10.129 1.00 95.94 69 ILE A N 1
ATOM 532 C CA . ILE A 1 69 ? 16.175 -2.488 -11.137 1.00 95.94 69 ILE A CA 1
ATOM 533 C C . ILE A 1 69 ? 16.390 -1.934 -12.542 1.00 95.94 69 ILE A C 1
ATOM 535 O O . ILE A 1 69 ? 17.094 -2.550 -13.337 1.00 95.94 69 ILE A O 1
ATOM 539 N N . HIS A 1 70 ? 15.845 -0.756 -12.845 1.00 95.00 70 HIS A N 1
ATOM 540 C CA . HIS A 1 70 ? 15.893 -0.211 -14.200 1.00 95.00 70 HIS A CA 1
ATOM 541 C C . HIS A 1 70 ? 17.262 0.363 -14.567 1.00 95.00 70 HIS A C 1
ATOM 543 O O . HIS A 1 70 ? 17.657 0.274 -15.727 1.00 95.00 70 HIS A O 1
ATOM 549 N N . CYS A 1 71 ? 18.038 0.863 -13.597 1.00 94.00 71 CYS A N 1
ATOM 550 C CA . CYS A 1 71 ? 19.448 1.192 -13.825 1.00 94.00 71 CYS A CA 1
ATOM 551 C C . CYS A 1 71 ? 20.241 -0.046 -14.273 1.00 94.00 71 CYS A C 1
ATOM 553 O O . CYS A 1 71 ? 20.999 0.010 -15.242 1.00 94.00 71 CYS A O 1
ATOM 555 N N . MET A 1 72 ? 20.046 -1.179 -13.592 1.00 96.88 72 MET A N 1
ATOM 556 C CA . MET A 1 72 ? 20.759 -2.419 -13.899 1.00 96.88 72 MET A CA 1
ATOM 557 C C . MET A 1 72 ? 20.227 -3.102 -15.160 1.00 96.88 72 MET A C 1
ATOM 559 O O . MET A 1 72 ? 21.027 -3.635 -15.927 1.00 96.88 72 MET A O 1
ATOM 563 N N . HIS A 1 73 ? 18.919 -3.041 -15.416 1.00 97.38 73 HIS A N 1
ATOM 564 C CA . HIS A 1 73 ? 18.315 -3.586 -16.630 1.00 97.38 73 HIS A CA 1
ATOM 565 C C . HIS A 1 73 ? 18.856 -2.879 -17.873 1.00 97.38 73 HIS A C 1
ATOM 567 O O . HIS A 1 73 ? 19.354 -3.534 -18.783 1.00 97.38 73 HIS A O 1
ATOM 573 N N . ASP A 1 74 ? 18.891 -1.545 -17.863 1.00 95.44 74 ASP A N 1
ATOM 574 C CA . ASP A 1 74 ? 19.470 -0.765 -18.958 1.00 95.44 74 ASP A CA 1
ATOM 575 C C . ASP A 1 74 ? 20.965 -1.038 -19.161 1.00 95.44 74 ASP A C 1
ATOM 577 O O . ASP A 1 74 ? 21.470 -0.913 -20.274 1.00 95.44 74 ASP A O 1
ATOM 581 N N . LYS A 1 75 ? 21.702 -1.353 -18.091 1.00 95.81 75 LYS A N 1
ATOM 582 C CA . LYS A 1 75 ? 23.147 -1.587 -18.176 1.00 95.81 75 LYS A CA 1
ATOM 583 C C . LYS A 1 75 ? 23.482 -2.982 -18.695 1.00 95.81 75 LYS A C 1
ATOM 585 O O . LYS A 1 75 ? 24.414 -3.126 -19.481 1.00 95.81 75 LYS A O 1
ATOM 590 N N . TYR A 1 76 ? 22.777 -4.000 -18.215 1.00 98.00 76 TYR A N 1
ATOM 591 C CA . TYR A 1 76 ? 23.164 -5.398 -18.420 1.00 98.00 76 TYR A CA 1
ATOM 592 C C . TYR A 1 76 ? 22.222 -6.175 -19.338 1.00 98.00 76 TYR A C 1
ATOM 594 O O . TYR A 1 76 ? 22.595 -7.242 -19.812 1.00 98.00 76 TYR A O 1
ATOM 602 N N . SER A 1 77 ? 21.027 -5.654 -19.606 1.00 97.50 77 SER A N 1
ATOM 603 C CA . SER A 1 77 ? 20.008 -6.310 -20.426 1.00 97.50 77 SER A CA 1
ATOM 604 C C . SER A 1 77 ? 19.211 -5.294 -21.247 1.00 97.50 77 SER A C 1
ATOM 606 O O . SER A 1 77 ? 17.986 -5.365 -21.329 1.00 97.50 77 SER A O 1
ATOM 608 N N . TYR A 1 78 ? 19.910 -4.332 -21.852 1.00 97.19 78 TYR A N 1
ATOM 609 C CA . TYR A 1 78 ? 19.277 -3.345 -22.718 1.00 97.19 78 TYR A CA 1
ATOM 610 C C . TYR A 1 78 ? 18.577 -4.025 -23.900 1.00 97.19 78 TYR A C 1
ATOM 612 O O . TYR A 1 78 ? 19.202 -4.778 -24.650 1.00 97.19 78 TYR A O 1
ATOM 620 N N . GLU A 1 79 ? 17.299 -3.722 -24.110 1.00 96.56 79 GLU A N 1
ATOM 621 C CA . GLU A 1 79 ? 16.453 -4.309 -25.149 1.00 96.56 79 GLU A CA 1
ATOM 622 C C . GLU A 1 79 ? 16.766 -3.739 -26.544 1.00 96.56 79 GLU A C 1
ATOM 624 O O . GLU A 1 79 ? 15.898 -3.204 -27.232 1.00 96.56 79 GLU A O 1
ATOM 629 N N . ALA A 1 80 ? 18.021 -3.854 -26.986 1.00 96.44 80 ALA A N 1
ATOM 630 C CA . ALA A 1 80 ? 18.555 -3.193 -28.177 1.00 96.44 80 ALA A CA 1
ATOM 631 C C . ALA A 1 80 ? 17.714 -3.440 -29.437 1.00 96.44 80 ALA A C 1
ATOM 633 O O . ALA A 1 80 ? 17.433 -2.497 -30.170 1.00 96.44 80 ALA A O 1
ATOM 634 N N . ALA A 1 81 ? 17.269 -4.680 -29.662 1.00 97.50 81 ALA A N 1
ATOM 635 C CA . ALA A 1 81 ? 16.445 -5.031 -30.818 1.00 97.50 81 ALA A CA 1
ATOM 636 C C . ALA A 1 81 ? 15.084 -4.312 -30.818 1.00 97.50 81 ALA A C 1
ATOM 638 O O . ALA A 1 81 ? 14.618 -3.884 -31.869 1.00 97.50 81 ALA A O 1
ATOM 639 N N . LEU A 1 82 ? 14.464 -4.137 -29.647 1.00 96.88 82 LEU A N 1
ATOM 640 C CA . LEU A 1 82 ? 13.187 -3.433 -29.511 1.00 96.88 82 LEU A CA 1
ATOM 641 C C . LEU A 1 82 ? 13.399 -1.917 -29.593 1.00 96.88 82 LEU A C 1
ATOM 643 O O . LEU A 1 82 ? 12.629 -1.204 -30.238 1.00 96.88 82 LEU A O 1
ATOM 647 N N . MET A 1 83 ? 14.461 -1.418 -28.960 1.00 96.38 83 MET A N 1
ATOM 648 C CA . MET A 1 83 ? 14.779 0.008 -28.919 1.00 96.38 83 MET A CA 1
ATOM 649 C C . MET A 1 83 ? 15.287 0.542 -30.263 1.00 96.38 83 MET A C 1
ATOM 651 O O . MET A 1 83 ? 15.098 1.721 -30.539 1.00 96.38 83 MET A O 1
ATOM 655 N N . ALA A 1 84 ? 15.861 -0.305 -31.125 1.00 97.25 84 ALA A N 1
ATOM 656 C CA . ALA A 1 84 ? 16.237 0.054 -32.496 1.00 97.25 84 ALA A CA 1
ATOM 657 C C . ALA A 1 84 ? 15.029 0.390 -33.389 1.00 97.25 84 ALA A C 1
ATOM 659 O O . ALA A 1 84 ? 15.191 1.041 -34.417 1.00 97.25 84 ALA A O 1
ATOM 660 N N . LEU A 1 85 ? 13.829 -0.049 -32.995 1.00 97.31 85 LEU A N 1
ATOM 661 C CA . LEU A 1 85 ? 12.569 0.198 -33.702 1.00 97.31 85 LEU A CA 1
ATOM 662 C C . LEU A 1 85 ? 11.765 1.359 -33.098 1.00 97.31 85 LEU A C 1
ATOM 664 O O . LEU A 1 85 ? 10.602 1.548 -33.443 1.00 97.31 85 LEU A O 1
ATOM 668 N N . HIS A 1 86 ? 12.362 2.114 -32.175 1.00 95.81 86 HIS A N 1
ATOM 669 C CA . HIS A 1 86 ? 11.774 3.319 -31.607 1.00 95.81 86 HIS A CA 1
ATOM 670 C C . HIS A 1 86 ? 12.478 4.573 -32.134 1.00 95.81 86 HIS A C 1
ATOM 672 O O . HIS A 1 86 ? 13.638 4.528 -32.547 1.00 95.81 86 HIS A O 1
ATOM 678 N N . ASP A 1 87 ? 11.792 5.714 -32.044 1.00 95.62 87 ASP A N 1
ATOM 679 C CA . ASP A 1 87 ? 12.421 7.021 -32.230 1.00 95.62 87 ASP A CA 1
ATOM 680 C C . ASP A 1 87 ? 13.618 7.197 -31.285 1.00 95.62 87 ASP A C 1
ATOM 682 O O . ASP A 1 87 ? 13.660 6.635 -30.186 1.00 95.62 87 ASP A O 1
ATOM 686 N N . ARG A 1 88 ? 14.573 8.047 -31.685 1.00 92.25 88 ARG A N 1
ATOM 687 C CA . ARG A 1 88 ? 15.788 8.340 -30.903 1.00 92.25 88 ARG A CA 1
ATOM 688 C C . ARG A 1 88 ? 15.474 8.673 -29.439 1.00 92.25 88 ARG A C 1
ATOM 690 O O . ARG A 1 88 ? 16.112 8.143 -28.530 1.00 92.25 88 ARG A O 1
ATOM 697 N N . ASP A 1 89 ? 14.493 9.550 -29.223 1.00 91.94 89 ASP A N 1
ATOM 698 C CA . ASP A 1 89 ? 14.125 10.059 -27.903 1.00 91.94 89 ASP A CA 1
ATOM 699 C C . ASP A 1 89 ? 12.804 9.452 -27.434 1.00 91.94 89 ASP A C 1
ATOM 701 O O . ASP A 1 89 ? 11.718 9.995 -27.627 1.00 91.94 89 ASP A O 1
ATOM 705 N N . VAL A 1 90 ? 12.901 8.304 -26.770 1.00 91.62 90 VAL A N 1
ATOM 706 C CA . VAL A 1 90 ? 11.727 7.630 -26.213 1.00 91.62 90 VAL A CA 1
ATOM 707 C C . VAL A 1 90 ? 11.308 8.273 -24.892 1.00 91.62 90 VAL A C 1
ATOM 709 O O . VAL A 1 90 ? 12.087 8.312 -23.934 1.00 91.62 90 VAL A O 1
ATOM 712 N N . TYR A 1 91 ? 10.047 8.702 -24.801 1.00 90.50 91 TYR A N 1
ATOM 713 C CA . TYR A 1 91 ? 9.442 9.116 -23.534 1.00 90.50 91 TYR A CA 1
ATOM 714 C C . TYR A 1 91 ? 9.361 7.933 -22.559 1.00 90.50 91 TYR A C 1
ATOM 716 O O . TYR A 1 91 ? 8.943 6.831 -22.940 1.00 90.50 91 TYR A O 1
ATOM 724 N N . ARG A 1 92 ? 9.770 8.153 -21.305 1.00 89.19 92 ARG A N 1
ATOM 725 C CA . ARG A 1 92 ? 9.852 7.113 -20.274 1.00 89.19 92 ARG A CA 1
ATOM 726 C C . ARG A 1 92 ? 9.008 7.465 -19.058 1.00 89.19 92 ARG A C 1
ATOM 728 O O . ARG A 1 92 ? 9.128 8.563 -18.507 1.00 89.19 92 ARG A O 1
ATOM 735 N N . THR A 1 93 ? 8.214 6.503 -18.608 1.00 88.12 93 THR A N 1
ATOM 736 C CA . THR A 1 93 ? 7.486 6.582 -17.339 1.00 88.12 93 THR A CA 1
ATOM 737 C C . THR A 1 93 ? 7.870 5.436 -16.413 1.00 88.12 93 THR A C 1
ATOM 739 O O . THR A 1 93 ? 8.337 4.398 -16.872 1.00 88.12 93 THR A O 1
ATOM 742 N N . MET A 1 94 ? 7.689 5.633 -15.110 1.00 86.06 94 MET A N 1
ATOM 743 C CA . MET A 1 94 ? 7.867 4.621 -14.071 1.00 86.06 94 MET A CA 1
ATOM 744 C C . MET A 1 94 ? 6.486 4.117 -13.649 1.00 86.06 94 MET A C 1
ATOM 746 O O . MET A 1 94 ? 5.751 4.833 -12.968 1.00 86.06 94 MET A O 1
ATOM 750 N N . ALA A 1 95 ? 6.096 2.926 -14.096 1.00 87.69 95 ALA A N 1
ATOM 751 C CA . ALA A 1 95 ? 4.778 2.358 -13.828 1.00 87.69 95 ALA A CA 1
ATOM 752 C C . ALA A 1 95 ? 4.736 1.753 -12.418 1.00 87.69 95 ALA A C 1
ATOM 754 O O . ALA A 1 95 ? 5.246 0.661 -12.194 1.00 87.69 95 ALA A O 1
ATOM 755 N N . CYS A 1 96 ? 4.139 2.471 -11.469 1.00 86.56 96 CYS A N 1
ATOM 756 C CA . CYS A 1 96 ? 3.982 2.036 -10.084 1.00 86.56 96 CYS A CA 1
ATOM 757 C C . CYS A 1 96 ? 2.567 1.483 -9.887 1.00 86.56 96 CYS A C 1
ATOM 759 O O . CYS A 1 96 ? 1.595 2.242 -9.938 1.00 86.56 96 CYS A O 1
ATOM 761 N N . GLY A 1 97 ? 2.448 0.176 -9.660 1.00 88.31 97 GLY A N 1
ATOM 762 C CA . GLY A 1 97 ? 1.169 -0.476 -9.398 1.00 88.31 97 GLY A CA 1
ATOM 763 C C . GLY A 1 97 ? 0.818 -0.504 -7.911 1.00 88.31 97 GLY A C 1
ATOM 764 O O . GLY A 1 97 ? 1.691 -0.488 -7.038 1.00 88.31 97 GLY A O 1
ATOM 765 N N . ILE A 1 98 ? -0.476 -0.612 -7.614 1.00 90.25 98 ILE A N 1
ATOM 766 C CA . ILE A 1 98 ? -0.994 -0.804 -6.254 1.00 90.25 98 ILE A CA 1
ATOM 767 C C . ILE A 1 98 ? -1.780 -2.114 -6.211 1.00 90.25 98 ILE A C 1
ATOM 769 O O . ILE A 1 98 ? -2.639 -2.373 -7.048 1.00 90.25 98 ILE A O 1
ATOM 773 N N . ALA A 1 99 ? -1.494 -2.951 -5.218 1.00 92.50 99 ALA A N 1
ATOM 774 C CA . ALA A 1 99 ? -2.235 -4.168 -4.923 1.00 92.50 99 ALA A CA 1
ATOM 775 C C . ALA A 1 99 ? -3.104 -3.981 -3.675 1.00 92.50 99 ALA A C 1
ATOM 777 O O . ALA A 1 99 ? -2.691 -3.330 -2.715 1.00 92.50 99 ALA A O 1
ATOM 778 N N . GLY A 1 100 ? -4.282 -4.609 -3.673 1.00 92.31 100 GLY A N 1
ATOM 779 C CA . GLY A 1 100 ? -5.171 -4.626 -2.508 1.00 92.31 100 GLY A CA 1
ATOM 780 C C . GLY A 1 100 ? -5.901 -3.306 -2.254 1.00 92.31 100 GLY A C 1
ATOM 781 O O . GLY A 1 100 ? -6.211 -3.010 -1.106 1.00 92.31 100 GLY A O 1
ATOM 782 N N . LEU A 1 101 ? -6.166 -2.514 -3.301 1.00 91.50 101 LEU A N 1
ATOM 783 C CA . LEU A 1 101 ? -6.851 -1.227 -3.160 1.00 91.50 101 LEU A CA 1
ATOM 784 C C . LEU A 1 101 ? -8.256 -1.375 -2.559 1.00 91.50 101 LEU A C 1
ATOM 786 O O . LEU A 1 101 ? -8.561 -0.680 -1.598 1.00 91.50 101 LEU A O 1
ATOM 790 N N . SER A 1 102 ? -9.078 -2.293 -3.080 1.00 92.19 102 SER A N 1
ATOM 791 C CA . SER A 1 102 ? -10.426 -2.542 -2.548 1.00 92.19 102 SER A CA 1
ATOM 792 C C . SER A 1 102 ? -10.380 -3.009 -1.095 1.00 92.19 102 SER A C 1
ATOM 794 O O . SER A 1 102 ? -11.076 -2.460 -0.258 1.00 92.19 102 SER A O 1
ATOM 796 N N . VAL A 1 103 ? -9.471 -3.930 -0.764 1.00 95.31 103 VAL A N 1
ATOM 797 C CA . VAL A 1 103 ? -9.284 -4.425 0.610 1.00 95.31 103 VAL A CA 1
ATOM 798 C C . VAL A 1 103 ? -8.917 -3.292 1.572 1.00 95.31 103 VAL A C 1
ATOM 800 O O . VAL A 1 103 ? -9.447 -3.230 2.680 1.00 95.31 103 VAL A O 1
ATOM 803 N N . ALA A 1 104 ? -8.032 -2.380 1.160 1.00 94.81 104 ALA A N 1
ATOM 804 C CA . ALA A 1 104 ? -7.677 -1.215 1.964 1.00 94.81 104 ALA A CA 1
ATOM 805 C C . ALA A 1 104 ? -8.855 -0.233 2.089 1.00 94.81 104 ALA A C 1
ATOM 807 O O . ALA A 1 104 ? -9.119 0.257 3.185 1.00 94.81 104 ALA A O 1
ATOM 808 N N . ALA A 1 105 ? -9.577 0.030 0.996 1.00 93.75 105 ALA A N 1
ATOM 809 C CA . ALA A 1 105 ? -10.736 0.921 0.984 1.00 93.75 105 ALA A CA 1
ATOM 810 C C . ALA A 1 105 ? -11.873 0.396 1.873 1.00 93.75 105 ALA A C 1
ATOM 812 O O . ALA A 1 105 ? -12.395 1.146 2.694 1.00 93.75 105 ALA A O 1
ATOM 813 N N . ASP A 1 106 ? -12.191 -0.893 1.777 1.00 95.50 106 ASP A N 1
ATOM 814 C CA . ASP A 1 106 ? -13.223 -1.559 2.571 1.00 95.50 106 ASP A CA 1
ATOM 815 C C . ASP A 1 106 ? -12.843 -1.625 4.047 1.00 95.50 106 ASP A C 1
ATOM 817 O O . ASP A 1 106 ? -13.667 -1.324 4.905 1.00 95.50 106 ASP A O 1
ATOM 821 N N . SER A 1 107 ? -11.578 -1.925 4.360 1.00 96.75 107 SER A N 1
ATOM 822 C CA . SER A 1 107 ? -11.076 -1.883 5.741 1.00 96.75 107 SER A CA 1
ATOM 823 C C . SER A 1 107 ? -11.233 -0.487 6.350 1.00 96.75 107 SER A C 1
ATOM 825 O O . SER A 1 107 ? -11.726 -0.336 7.465 1.00 96.75 107 SER A O 1
ATOM 827 N N . LEU A 1 108 ? -10.849 0.553 5.607 1.00 96.12 108 LEU A N 1
ATOM 828 C CA . LEU A 1 108 ? -11.001 1.944 6.035 1.00 96.12 108 LEU A CA 1
ATOM 829 C C . LEU A 1 108 ? -12.477 2.358 6.140 1.00 96.12 108 LEU A C 1
ATOM 831 O O . LEU A 1 108 ? -12.836 3.109 7.046 1.00 96.12 108 LEU A O 1
ATOM 835 N N . SER A 1 109 ? -13.333 1.856 5.249 1.00 96.56 109 SER A N 1
ATOM 836 C CA . SER A 1 109 ? -14.782 2.053 5.290 1.00 96.56 109 SER A CA 1
ATOM 837 C C . SER A 1 109 ? -15.394 1.426 6.543 1.00 96.56 109 SER A C 1
ATOM 839 O O . SER A 1 109 ? -16.112 2.105 7.276 1.00 96.56 109 SER A O 1
ATOM 841 N N . ALA A 1 110 ? -15.035 0.180 6.861 1.00 97.50 110 ALA A N 1
ATOM 842 C CA . ALA A 1 110 ? -15.467 -0.502 8.075 1.00 97.50 110 ALA A CA 1
ATOM 843 C C . ALA A 1 110 ? -15.056 0.271 9.332 1.00 97.50 110 ALA A C 1
ATOM 845 O O . ALA A 1 110 ? -15.886 0.493 10.204 1.00 97.50 110 ALA A O 1
ATOM 846 N N . ILE A 1 111 ? -13.812 0.755 9.400 1.00 96.81 111 ILE A N 1
ATOM 847 C CA . ILE A 1 111 ? -13.318 1.557 10.535 1.00 96.81 111 ILE A CA 1
ATOM 848 C C . ILE A 1 111 ? -14.082 2.886 10.669 1.00 96.81 111 ILE A C 1
ATOM 850 O O . ILE A 1 111 ? -14.228 3.411 11.769 1.00 96.81 111 ILE A O 1
ATOM 854 N N . LYS A 1 112 ? -14.570 3.451 9.561 1.00 96.62 112 LYS A N 1
ATOM 855 C CA . LYS A 1 112 ? -15.263 4.745 9.552 1.00 96.62 112 LYS A CA 1
ATOM 856 C C . LYS A 1 112 ? -16.762 4.647 9.835 1.00 96.62 112 LYS A C 1
ATOM 858 O O . LYS A 1 112 ? -17.318 5.561 10.439 1.00 96.62 112 LYS A O 1
ATOM 863 N N . TYR A 1 113 ? -17.418 3.606 9.330 1.00 96.50 113 TYR A N 1
ATOM 864 C CA . TYR A 1 113 ? -18.880 3.486 9.315 1.00 96.50 113 TYR A CA 1
ATOM 865 C C . TYR A 1 113 ? -19.421 2.389 10.237 1.00 96.50 113 TYR A C 1
ATOM 867 O O . TYR A 1 113 ? -20.599 2.429 10.581 1.00 96.50 113 TYR A O 1
ATOM 875 N N . ALA A 1 114 ? -18.572 1.460 10.673 1.00 97.06 114 ALA A N 1
ATOM 876 C CA . ALA A 1 114 ? -18.891 0.422 11.644 1.00 97.06 114 ALA A CA 1
ATOM 877 C C . ALA A 1 114 ? -17.937 0.506 12.845 1.00 97.06 114 ALA A C 1
ATOM 879 O O . ALA A 1 114 ? -17.050 1.359 12.920 1.00 97.06 114 ALA A O 1
ATOM 880 N N . ARG A 1 115 ? -18.122 -0.381 13.824 1.00 97.12 115 ARG A N 1
ATOM 881 C CA . ARG A 1 115 ? -17.258 -0.460 15.001 1.00 97.12 115 ARG A CA 1
ATOM 882 C C . ARG A 1 115 ? -16.307 -1.642 14.859 1.00 97.12 115 ARG A C 1
ATOM 884 O O . ARG A 1 115 ? -16.714 -2.791 15.000 1.00 97.12 115 ARG A O 1
ATOM 891 N N . VAL A 1 116 ? -15.035 -1.349 14.594 1.00 98.06 116 VAL A N 1
ATOM 892 C CA . VAL A 1 116 ? -13.998 -2.364 14.352 1.00 98.06 116 VAL A CA 1
ATOM 893 C C . VAL A 1 116 ? -13.118 -2.536 15.585 1.00 98.06 116 VAL A C 1
ATOM 895 O O . VAL A 1 116 ? -12.437 -1.599 16.005 1.00 98.06 116 VAL A O 1
ATOM 898 N N . LYS A 1 117 ? -13.111 -3.746 16.148 1.00 97.81 117 LYS A N 1
ATOM 899 C CA . LYS A 1 117 ? -12.316 -4.128 17.319 1.00 97.81 117 LYS A CA 1
ATOM 900 C C . LYS A 1 117 ? -11.172 -5.060 16.910 1.00 97.81 117 LYS A C 1
ATOM 902 O O . LYS A 1 117 ? -11.447 -6.169 16.445 1.00 97.81 117 LYS A O 1
ATOM 907 N N . PRO A 1 118 ? -9.900 -4.659 17.076 1.00 97.25 118 PRO A N 1
ATOM 908 C CA . PRO A 1 118 ? -8.765 -5.534 16.804 1.00 97.25 118 PRO A CA 1
ATOM 909 C C . PRO A 1 118 ? -8.693 -6.687 17.807 1.00 97.25 118 PRO A C 1
ATOM 911 O O . PRO A 1 118 ? -8.640 -6.469 19.017 1.00 97.25 118 PRO A O 1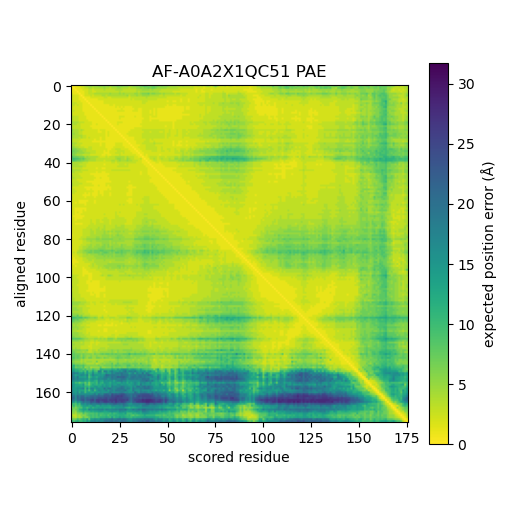
ATOM 914 N N . VAL A 1 119 ? -8.605 -7.914 17.306 1.00 97.06 119 VAL A N 1
ATOM 915 C CA . VAL A 1 119 ? -8.254 -9.097 18.094 1.00 97.06 119 VAL A CA 1
ATOM 916 C C . VAL A 1 119 ? -6.739 -9.208 18.111 1.00 97.06 119 VAL A C 1
ATOM 918 O O . VAL A 1 119 ? -6.092 -9.285 17.062 1.00 97.06 119 VAL A O 1
ATOM 921 N N . ARG A 1 120 ? -6.164 -9.184 19.313 1.00 95.62 120 ARG A N 1
ATOM 922 C CA . ARG A 1 120 ? -4.714 -9.150 19.499 1.00 95.62 120 ARG A CA 1
ATOM 923 C C . ARG A 1 120 ? -4.183 -10.462 20.042 1.00 95.62 120 ARG A C 1
ATOM 925 O O . ARG A 1 120 ? -4.823 -11.096 20.877 1.00 95.62 120 ARG A O 1
ATOM 932 N N . ASP A 1 121 ? -2.996 -10.839 19.588 1.00 93.81 121 ASP A N 1
ATOM 933 C CA . ASP A 1 121 ? -2.274 -11.981 20.139 1.00 93.81 121 ASP A CA 1
ATOM 934 C C . ASP A 1 121 ? -1.549 -11.630 21.456 1.00 93.81 121 ASP A C 1
ATOM 936 O O . ASP A 1 121 ? -1.630 -10.513 21.970 1.00 93.81 121 ASP A O 1
ATOM 940 N N . HIS A 1 122 ? -0.803 -12.588 22.010 1.00 92.12 122 HIS A N 1
ATOM 941 C CA . HIS A 1 122 ? -0.035 -12.409 23.248 1.00 92.12 122 HIS A CA 1
ATOM 942 C C . HIS A 1 122 ? 1.140 -11.420 23.126 1.00 92.12 122 HIS A C 1
ATOM 944 O O . HIS A 1 122 ? 1.645 -10.954 24.145 1.00 92.12 122 HIS A O 1
ATOM 950 N N . HIS A 1 123 ? 1.575 -11.073 21.910 1.00 87.88 123 HIS A N 1
ATOM 951 C CA . HIS A 1 123 ? 2.530 -9.985 21.669 1.00 87.88 123 HIS A CA 1
ATOM 952 C C . HIS A 1 123 ? 1.823 -8.629 21.502 1.00 87.88 123 HIS A C 1
ATOM 954 O O . HIS A 1 123 ? 2.466 -7.580 21.386 1.00 87.88 123 HIS A O 1
ATOM 960 N N . GLY A 1 124 ? 0.490 -8.633 21.499 1.00 91.50 124 GLY A N 1
ATOM 961 C CA . GLY A 1 124 ? -0.344 -7.463 21.319 1.00 91.50 124 GLY A CA 1
ATOM 962 C C . GLY A 1 124 ? -0.448 -7.000 19.863 1.00 91.50 124 GLY A C 1
ATOM 963 O O . GLY A 1 124 ? -0.805 -5.838 19.651 1.00 91.50 124 GLY A O 1
ATOM 964 N N . LEU A 1 125 ? -0.125 -7.855 18.888 1.00 95.31 125 LEU A N 1
ATOM 965 C CA . LEU A 1 125 ? -0.306 -7.578 17.460 1.00 95.31 125 LEU A CA 1
ATOM 966 C C . LEU A 1 125 ? -1.754 -7.852 17.064 1.00 95.31 125 LEU A C 1
ATOM 968 O O . LEU A 1 125 ? -2.304 -8.878 17.454 1.00 95.31 125 LEU A O 1
ATOM 972 N N . ALA A 1 126 ? -2.365 -6.953 16.294 1.00 96.69 126 ALA A N 1
ATOM 973 C CA . ALA A 1 126 ? -3.670 -7.190 15.692 1.00 96.69 126 ALA A CA 1
ATOM 974 C C . ALA A 1 126 ? -3.534 -8.273 14.613 1.00 96.69 126 ALA A C 1
ATOM 976 O O . ALA A 1 126 ? -2.850 -8.063 13.607 1.00 96.69 126 ALA A O 1
ATOM 977 N N . VAL A 1 127 ? -4.159 -9.424 14.858 1.00 96.19 127 VAL A N 1
ATOM 978 C CA . VAL A 1 127 ? -4.125 -10.611 13.986 1.00 96.19 127 VAL A CA 1
ATOM 979 C C . VAL A 1 127 ? -5.478 -10.910 13.345 1.00 96.19 127 VAL A C 1
ATOM 981 O O . VAL A 1 127 ? -5.526 -11.625 12.348 1.00 96.19 127 VAL A O 1
ATOM 984 N N . ASP A 1 128 ? -6.558 -10.354 13.896 1.00 97.19 128 ASP A N 1
ATOM 985 C CA . ASP A 1 128 ? -7.919 -10.466 13.369 1.00 97.19 128 ASP A CA 1
ATOM 986 C C . ASP A 1 128 ? -8.753 -9.238 13.787 1.00 97.19 128 ASP A C 1
ATOM 988 O O . ASP A 1 128 ? -8.295 -8.418 14.592 1.00 97.19 128 ASP A O 1
ATOM 992 N N . PHE A 1 129 ? -9.964 -9.082 13.253 1.00 97.38 129 PHE A N 1
ATOM 993 C CA . PHE A 1 129 ? -10.846 -7.945 13.525 1.00 97.38 129 PHE A CA 1
ATOM 994 C C . PHE A 1 129 ? -12.307 -8.381 13.654 1.00 97.38 129 PHE A C 1
ATOM 996 O O . PHE A 1 129 ? -12.846 -9.071 12.793 1.00 97.38 129 PHE A O 1
ATOM 1003 N N . VAL A 1 130 ? -12.978 -7.909 14.706 1.00 98.00 130 VAL A N 1
ATOM 1004 C CA . VAL A 1 130 ? -14.428 -8.069 14.879 1.00 98.00 130 VAL A CA 1
ATOM 1005 C C . VAL A 1 130 ? -15.117 -6.779 14.459 1.00 98.00 130 VAL A C 1
ATOM 1007 O O . VAL A 1 130 ? -14.757 -5.702 14.935 1.00 98.00 130 VAL A O 1
ATOM 1010 N N . ILE A 1 131 ? -16.109 -6.889 13.579 1.00 97.88 131 ILE A N 1
ATOM 1011 C CA . ILE A 1 131 ? -16.862 -5.753 13.044 1.00 97.88 131 ILE A CA 1
ATOM 1012 C C . ILE A 1 131 ? -18.289 -5.812 13.594 1.00 97.88 131 ILE A C 1
ATOM 1014 O O . ILE A 1 131 ? -18.992 -6.802 13.402 1.00 97.88 131 ILE A O 1
ATOM 1018 N N . GLU A 1 132 ? -18.712 -4.755 14.286 1.00 97.25 132 GLU A N 1
ATOM 1019 C CA . GLU A 1 132 ? -20.090 -4.553 14.744 1.00 97.25 132 GLU A CA 1
ATOM 1020 C C . GLU A 1 132 ? -20.744 -3.453 13.888 1.00 97.25 132 GLU A C 1
ATOM 1022 O O . GLU A 1 132 ? -20.354 -2.285 13.966 1.00 97.25 132 GLU A O 1
ATOM 1027 N N . GLY A 1 133 ? -21.744 -3.829 13.085 1.00 95.88 133 GLY A N 1
ATOM 1028 C CA . GLY A 1 133 ? -22.458 -2.942 12.157 1.00 95.88 133 GLY A CA 1
ATOM 1029 C C . GLY A 1 133 ? -22.075 -3.146 10.687 1.00 95.88 133 GLY A C 1
ATOM 1030 O O . GLY A 1 133 ? -21.094 -3.820 10.375 1.00 95.88 133 GLY A O 1
ATOM 1031 N N . ASP A 1 134 ? -22.861 -2.549 9.792 1.00 95.44 134 ASP A N 1
ATOM 1032 C CA . ASP A 1 134 ? -22.648 -2.612 8.343 1.00 95.44 134 ASP A CA 1
ATOM 1033 C C . ASP A 1 134 ? -21.818 -1.425 7.841 1.00 95.44 134 ASP A C 1
ATOM 1035 O O . ASP A 1 134 ? -21.844 -0.332 8.411 1.00 95.44 134 ASP A O 1
ATOM 1039 N N . TYR A 1 135 ? -21.105 -1.618 6.733 1.00 96.25 135 TYR A N 1
ATOM 1040 C CA . TYR A 1 135 ? -20.312 -0.576 6.084 1.00 96.25 135 TYR A CA 1
ATOM 1041 C C . TYR A 1 135 ? -20.413 -0.682 4.554 1.00 96.25 135 TYR A C 1
ATOM 1043 O O . TYR A 1 135 ? -20.610 -1.778 4.023 1.00 96.25 135 TYR A O 1
ATOM 1051 N N . PRO A 1 136 ? -20.291 0.440 3.820 1.00 95.56 136 PRO A N 1
ATOM 1052 C CA . PRO A 1 136 ? -20.311 0.417 2.363 1.00 95.56 136 PRO A CA 1
ATOM 1053 C C . PRO A 1 136 ? -19.032 -0.221 1.806 1.00 95.56 136 PRO A C 1
ATOM 1055 O O . PRO A 1 136 ? -17.933 0.066 2.285 1.00 95.56 136 PRO A O 1
ATOM 1058 N N . GLN A 1 137 ? -19.182 -1.055 0.779 1.00 93.81 137 GLN A N 1
ATOM 1059 C CA . GLN A 1 137 ? -18.089 -1.784 0.127 1.00 93.81 137 GLN A CA 1
ATOM 1060 C C . GLN A 1 137 ? -17.779 -1.199 -1.253 1.00 93.81 137 GLN A C 1
ATOM 1062 O O . GLN A 1 137 ? -18.691 -0.829 -1.999 1.00 93.81 137 GLN A O 1
ATOM 1067 N N . TYR A 1 138 ? -16.496 -1.122 -1.585 1.00 89.12 138 TYR A N 1
ATOM 1068 C CA . TYR A 1 138 ? -15.957 -0.537 -2.802 1.00 89.12 138 TYR A CA 1
ATOM 1069 C C . TYR A 1 138 ? -16.476 -1.249 -4.053 1.00 89.12 138 TYR A C 1
ATOM 1071 O O . TYR A 1 138 ? -16.605 -2.473 -4.084 1.00 89.12 138 TYR A O 1
ATOM 1079 N N . GLY A 1 139 ? -16.729 -0.480 -5.114 1.00 89.25 139 GLY A N 1
ATOM 1080 C CA . GLY A 1 139 ? -17.210 -1.022 -6.390 1.00 89.25 139 GLY A CA 1
ATOM 1081 C C . GLY A 1 139 ? -18.729 -1.195 -6.477 1.00 89.25 139 GLY A C 1
ATOM 1082 O O . GLY A 1 139 ? -19.217 -1.718 -7.475 1.00 89.25 139 GLY A O 1
ATOM 1083 N N . ASN A 1 140 ? -19.474 -0.711 -5.479 1.00 91.56 140 ASN A N 1
ATOM 1084 C CA . ASN A 1 140 ? -20.940 -0.676 -5.485 1.00 91.56 140 ASN A CA 1
ATOM 1085 C C . ASN A 1 140 ? -21.518 0.711 -5.826 1.00 91.56 140 ASN A C 1
ATOM 1087 O O . ASN A 1 140 ? -22.701 0.947 -5.591 1.00 91.56 140 ASN A O 1
ATOM 1091 N N . ASN A 1 141 ? -20.702 1.614 -6.389 1.00 89.62 141 ASN A N 1
ATOM 1092 C CA . ASN A 1 141 ? -21.090 2.986 -6.737 1.00 89.62 141 ASN A CA 1
ATOM 1093 C C . ASN A 1 141 ? -21.618 3.772 -5.520 1.00 89.62 141 ASN A C 1
ATOM 1095 O O . ASN A 1 141 ? -22.652 4.439 -5.588 1.00 89.62 141 ASN A O 1
ATOM 1099 N N . ASP A 1 142 ? -20.921 3.637 -4.389 1.00 88.50 142 ASP A N 1
ATOM 1100 C CA . ASP A 1 142 ? -21.198 4.374 -3.158 1.00 88.50 142 ASP A CA 1
ATOM 1101 C C . ASP A 1 142 ? -20.034 5.328 -2.889 1.00 88.50 142 ASP A C 1
ATOM 1103 O O . ASP A 1 142 ? -18.940 4.924 -2.475 1.00 88.50 142 ASP A O 1
ATOM 1107 N N . ASP A 1 143 ? -20.295 6.620 -3.089 1.00 89.94 143 ASP A N 1
ATOM 1108 C CA . ASP A 1 143 ? -19.303 7.688 -2.962 1.00 89.94 143 ASP A CA 1
ATOM 1109 C C . ASP A 1 143 ? -18.567 7.669 -1.615 1.00 89.94 143 ASP A C 1
ATOM 1111 O O . ASP A 1 143 ? -17.419 8.107 -1.526 1.00 89.94 143 ASP A O 1
ATOM 1115 N N . ARG A 1 144 ? -19.187 7.145 -0.548 1.00 88.50 144 ARG A N 1
ATOM 1116 C CA . ARG A 1 144 ? -18.590 7.102 0.794 1.00 88.50 144 ARG A CA 1
ATOM 1117 C C . ARG A 1 144 ? -17.338 6.238 0.852 1.00 88.50 144 ARG A C 1
ATOM 1119 O O . ARG A 1 144 ? -16.399 6.608 1.555 1.00 88.50 144 ARG A O 1
ATOM 1126 N N . VAL A 1 145 ? -17.325 5.112 0.142 1.00 87.19 145 VAL A N 1
ATOM 1127 C CA . VAL A 1 145 ? -16.187 4.181 0.070 1.00 87.19 145 VAL A CA 1
ATOM 1128 C C . VAL A 1 145 ? -15.360 4.412 -1.191 1.00 87.19 145 VAL A C 1
ATOM 1130 O O . VAL A 1 145 ? -14.132 4.328 -1.141 1.00 87.19 145 VAL A O 1
ATOM 1133 N N . ASP A 1 146 ? -15.988 4.826 -2.290 1.00 82.19 146 ASP A N 1
ATOM 1134 C CA . ASP A 1 146 ? -15.275 5.111 -3.532 1.00 82.19 146 ASP A CA 1
ATOM 1135 C C . ASP A 1 146 ? -14.336 6.322 -3.364 1.00 82.19 146 ASP A C 1
ATOM 1137 O O . ASP A 1 146 ? -13.173 6.277 -3.785 1.00 82.19 146 ASP A O 1
ATOM 1141 N N . ALA A 1 147 ? -14.759 7.352 -2.618 1.00 82.44 147 ALA A N 1
ATOM 1142 C CA . ALA A 1 147 ? -13.897 8.472 -2.228 1.00 82.44 147 ALA A CA 1
ATOM 1143 C C . ALA A 1 147 ? -12.744 8.051 -1.301 1.00 82.44 147 ALA A C 1
ATOM 1145 O O . ALA A 1 147 ? -11.660 8.642 -1.355 1.00 82.44 147 ALA A O 1
ATOM 1146 N N . ILE A 1 148 ? -12.944 7.023 -0.466 1.00 80.31 148 ILE A N 1
ATOM 1147 C CA . ILE A 1 148 ? -11.870 6.446 0.351 1.00 80.31 148 ILE A CA 1
ATOM 1148 C C . ILE A 1 148 ? -10.877 5.715 -0.547 1.00 80.31 148 ILE A C 1
ATOM 1150 O O . ILE A 1 148 ? -9.689 5.895 -0.345 1.00 80.31 148 ILE A O 1
ATOM 1154 N N . GLY A 1 149 ? -11.299 4.970 -1.570 1.00 66.62 149 GLY A N 1
ATOM 1155 C CA . GLY A 1 149 ? -10.378 4.321 -2.515 1.00 66.62 149 GLY A CA 1
ATOM 1156 C C . GLY A 1 149 ? -9.534 5.311 -3.333 1.00 66.62 149 GLY A C 1
ATOM 1157 O O . GLY A 1 149 ? -8.355 5.071 -3.602 1.00 66.62 149 GLY A O 1
ATOM 1158 N N . LEU A 1 150 ? -10.096 6.472 -3.677 1.00 65.38 150 LEU A N 1
ATOM 1159 C CA . LEU A 1 150 ? -9.404 7.524 -4.435 1.00 65.38 150 LEU A CA 1
ATOM 1160 C C . LEU A 1 150 ? -8.237 8.169 -3.659 1.00 65.38 150 LEU A C 1
ATOM 1162 O O . LEU A 1 150 ? -7.229 8.553 -4.264 1.00 65.38 150 LEU A O 1
ATOM 1166 N N . ARG A 1 151 ? -8.340 8.283 -2.328 1.00 64.31 151 ARG A N 1
ATOM 1167 C CA . ARG A 1 151 ? -7.429 9.098 -1.501 1.00 64.31 151 ARG A CA 1
ATOM 1168 C C . ARG A 1 151 ? -6.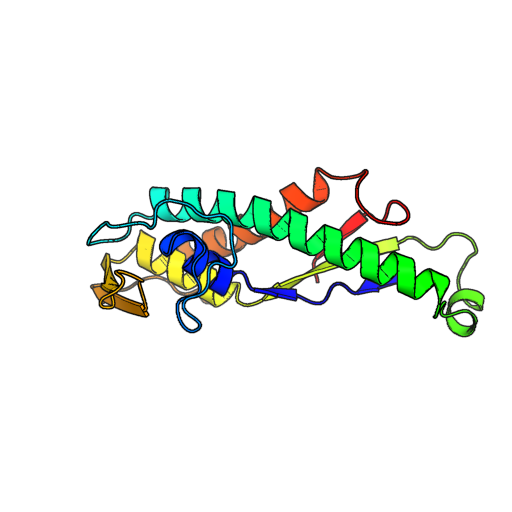048 8.458 -1.233 1.00 64.31 151 ARG A C 1
ATOM 1170 O O . ARG A 1 151 ? -5.058 9.138 -1.499 1.00 64.31 151 ARG A O 1
ATOM 1177 N N . PRO A 1 152 ? -5.916 7.187 -0.799 1.00 58.16 152 PRO A N 1
ATOM 1178 C CA . PRO A 1 152 ? -4.633 6.506 -0.607 1.00 58.16 152 PRO A CA 1
ATOM 1179 C C . PRO A 1 152 ? -3.859 6.336 -1.917 1.00 58.16 152 PRO A C 1
ATOM 1181 O O . PRO A 1 152 ? -2.654 6.571 -1.964 1.00 58.16 152 PRO A O 1
ATOM 1184 N N . GLY A 1 153 ? -4.558 6.002 -3.011 1.00 56.66 153 GLY A N 1
ATOM 1185 C CA . GLY A 1 153 ? -3.949 5.942 -4.341 1.00 56.66 153 GLY A CA 1
ATOM 1186 C C . GLY A 1 153 ? -3.443 7.314 -4.796 1.00 56.66 153 GLY A C 1
ATOM 1187 O O . GLY A 1 153 ? -2.371 7.417 -5.388 1.00 56.66 153 GLY A O 1
ATOM 1188 N N . GLY A 1 154 ? -4.197 8.375 -4.479 1.00 56.00 154 GLY A N 1
ATOM 1189 C CA . GLY A 1 154 ? -3.812 9.784 -4.593 1.00 56.00 154 GLY A CA 1
ATOM 1190 C C . GLY A 1 154 ? -2.517 10.130 -3.865 1.00 56.00 154 GLY A C 1
ATOM 1191 O O . GLY A 1 154 ? -1.595 10.634 -4.501 1.00 56.00 154 GLY A O 1
ATOM 1192 N N . ALA A 1 155 ? -2.451 9.839 -2.566 1.00 57.44 155 ALA A N 1
ATOM 1193 C CA . ALA A 1 155 ? -1.355 10.219 -1.675 1.00 57.44 155 ALA A CA 1
ATOM 1194 C C . ALA A 1 155 ? -0.031 9.537 -2.040 1.00 57.44 155 ALA A C 1
ATOM 1196 O O . ALA A 1 155 ? 0.945 10.234 -2.314 1.00 57.44 155 ALA A O 1
ATOM 1197 N N . LEU A 1 156 ? -0.023 8.205 -2.184 1.00 57.88 156 LEU A N 1
ATOM 1198 C CA . LEU A 1 156 ? 1.182 7.459 -2.574 1.00 57.88 156 LEU A CA 1
ATOM 1199 C C . LEU A 1 156 ? 1.728 7.952 -3.924 1.00 57.88 156 LEU A C 1
ATOM 1201 O O . LEU A 1 156 ? 2.931 8.072 -4.147 1.00 57.88 156 LEU A O 1
ATOM 1205 N N . TYR A 1 157 ? 0.827 8.285 -4.846 1.00 58.84 157 TYR A N 1
ATOM 1206 C CA . TYR A 1 157 ? 1.209 8.806 -6.147 1.00 58.84 157 TYR A CA 1
ATOM 1207 C C . TYR A 1 157 ? 1.670 10.264 -6.104 1.00 58.84 157 TYR A C 1
ATOM 1209 O O . TYR A 1 157 ? 2.602 10.613 -6.821 1.00 58.84 157 TYR A O 1
ATOM 1217 N N . ALA A 1 158 ? 1.043 11.122 -5.299 1.00 56.56 158 ALA A N 1
ATOM 1218 C CA . ALA A 1 158 ? 1.466 12.506 -5.112 1.00 56.56 158 ALA A CA 1
ATOM 1219 C C . ALA A 1 158 ? 2.864 12.564 -4.482 1.00 56.56 158 ALA A C 1
ATOM 1221 O O . ALA A 1 158 ? 3.709 13.318 -4.962 1.00 56.56 158 ALA A O 1
ATOM 1222 N N . GLN A 1 159 ? 3.138 11.695 -3.507 1.00 56.88 159 GLN A N 1
ATOM 1223 C CA . GLN A 1 159 ? 4.462 11.500 -2.910 1.00 56.88 159 GLN A CA 1
ATOM 1224 C C . GLN A 1 159 ? 5.483 11.044 -3.964 1.00 56.88 159 GLN A C 1
ATOM 1226 O O . GLN A 1 159 ? 6.556 11.633 -4.080 1.00 56.88 159 GLN A O 1
ATOM 1231 N N . ASN A 1 160 ? 5.119 10.087 -4.827 1.00 55.47 160 ASN A N 1
ATOM 1232 C CA . ASN A 1 160 ? 5.977 9.674 -5.944 1.00 55.47 160 ASN A CA 1
ATOM 1233 C C . ASN A 1 160 ? 6.197 10.805 -6.970 1.00 55.47 160 ASN A C 1
ATOM 1235 O O . ASN A 1 160 ? 7.299 10.976 -7.486 1.00 55.47 160 ASN A O 1
ATOM 1239 N N . SER A 1 161 ? 5.160 11.593 -7.267 1.00 49.91 161 SER A N 1
ATOM 1240 C CA . SER A 1 161 ? 5.173 12.673 -8.269 1.00 49.91 161 SER A CA 1
ATOM 1241 C C . SER A 1 161 ? 5.944 13.913 -7.807 1.00 49.91 161 SER A C 1
ATOM 1243 O O . SER A 1 161 ? 6.529 14.612 -8.633 1.00 49.91 161 SER A O 1
ATOM 1245 N N . GLY A 1 162 ? 5.959 14.174 -6.496 1.00 46.31 162 GLY A N 1
ATOM 1246 C CA . GLY A 1 162 ? 6.698 15.257 -5.840 1.00 46.31 162 GLY A CA 1
ATOM 1247 C C . GLY A 1 162 ? 8.206 15.017 -5.741 1.00 46.31 162 GLY A C 1
ATOM 1248 O O . GLY A 1 162 ? 8.940 15.915 -5.337 1.00 46.31 162 GLY A O 1
ATOM 1249 N N . ALA A 1 163 ? 8.683 13.851 -6.185 1.00 47.78 163 ALA A N 1
ATOM 1250 C CA . ALA A 1 163 ? 10.093 13.487 -6.268 1.00 47.78 163 ALA A CA 1
ATOM 1251 C C . ALA A 1 163 ? 10.634 13.487 -7.725 1.00 47.78 163 ALA A C 1
ATOM 1253 O O . ALA A 1 163 ? 11.269 12.512 -8.141 1.00 47.78 163 ALA A O 1
ATOM 1254 N N . PRO A 1 164 ? 10.447 14.554 -8.538 1.00 42.94 164 PRO A N 1
ATOM 1255 C CA . PRO A 1 164 ? 10.782 14.564 -9.970 1.00 42.94 164 PRO A CA 1
ATOM 1256 C C . PRO A 1 164 ? 12.286 14.414 -10.273 1.00 42.94 164 PRO A C 1
ATOM 1258 O O . PRO A 1 164 ? 12.674 14.302 -11.436 1.00 42.94 164 PRO A O 1
ATOM 1261 N N . HIS A 1 165 ? 13.142 14.391 -9.247 1.00 44.75 165 HIS A N 1
ATOM 1262 C CA . HIS A 1 165 ? 14.592 14.222 -9.366 1.00 44.75 165 HIS A 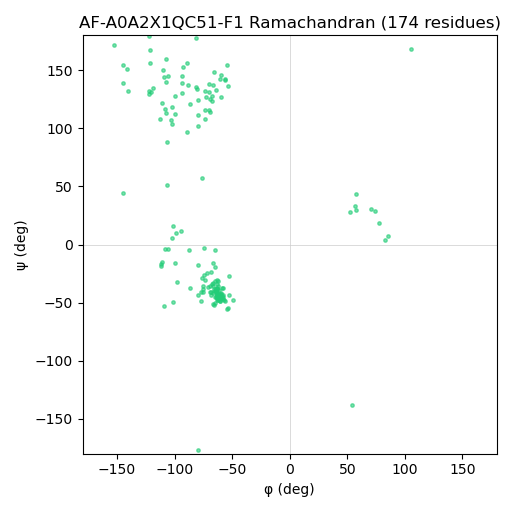CA 1
ATOM 1263 C C . HIS A 1 165 ? 15.106 12.838 -8.947 1.00 44.75 165 HIS A C 1
ATOM 1265 O O . HIS A 1 165 ? 16.297 12.581 -9.097 1.00 44.75 165 HIS A O 1
ATOM 1271 N N . LEU A 1 166 ? 14.241 11.947 -8.451 1.00 52.41 166 LEU A N 1
ATOM 1272 C CA . LEU A 1 166 ? 14.665 10.653 -7.907 1.00 52.41 166 LEU A CA 1
ATOM 1273 C C . LEU A 1 166 ? 14.497 9.481 -8.876 1.00 52.41 166 LEU A C 1
ATOM 1275 O O . LEU A 1 166 ? 15.118 8.454 -8.651 1.00 52.41 166 LEU A O 1
ATOM 1279 N N . GLY A 1 167 ? 13.720 9.603 -9.956 1.00 57.72 167 GLY A N 1
ATOM 1280 C CA . GLY A 1 167 ? 13.564 8.526 -10.940 1.00 57.72 167 GLY A CA 1
ATOM 1281 C C . GLY A 1 167 ? 14.802 8.346 -11.827 1.00 57.72 167 GLY A C 1
ATOM 1282 O O . GLY A 1 167 ? 15.301 9.318 -12.408 1.00 57.72 167 GLY A O 1
ATOM 1283 N N . VAL A 1 168 ? 15.276 7.107 -12.001 1.00 64.31 168 VAL A N 1
ATOM 1284 C CA . VAL A 1 168 ? 16.364 6.799 -12.945 1.00 64.31 168 VAL A CA 1
ATOM 1285 C C . VAL A 1 168 ? 16.016 7.341 -14.337 1.00 64.31 168 VAL A C 1
ATOM 1287 O O . VAL A 1 168 ? 14.870 7.266 -14.783 1.00 64.31 168 VAL A O 1
ATOM 1290 N N . ARG A 1 169 ? 16.990 7.963 -15.012 1.00 69.81 169 ARG A N 1
ATOM 1291 C CA . ARG A 1 169 ? 16.806 8.653 -16.307 1.00 69.81 169 ARG A CA 1
ATOM 1292 C C . ARG A 1 169 ? 15.665 9.690 -16.349 1.00 69.81 169 ARG A C 1
ATOM 1294 O O . ARG A 1 169 ? 15.129 9.951 -17.422 1.00 69.81 169 ARG A O 1
ATOM 1301 N N . ARG A 1 170 ? 15.312 10.314 -15.214 1.00 70.62 170 ARG A N 1
ATOM 1302 C CA . ARG A 1 170 ? 14.249 11.340 -15.115 1.00 70.62 170 ARG A CA 1
ATOM 1303 C C . ARG A 1 170 ? 12.883 10.847 -15.618 1.00 70.62 170 ARG A C 1
ATOM 1305 O O . ARG A 1 170 ? 12.105 11.622 -16.177 1.00 70.62 170 ARG A O 1
ATOM 1312 N N . CYS A 1 171 ? 12.594 9.558 -15.440 1.00 73.19 171 CYS A N 1
ATOM 1313 C CA . CYS A 1 171 ? 11.292 8.996 -15.793 1.00 73.19 171 CYS A CA 1
ATOM 1314 C C . CYS A 1 171 ? 10.201 9.575 -14.891 1.00 73.19 171 CYS A C 1
ATOM 1316 O O . CYS A 1 171 ? 10.390 9.678 -13.678 1.00 73.19 171 CYS A O 1
ATOM 1318 N N . ARG A 1 172 ? 9.046 9.927 -15.469 1.00 74.56 172 ARG A N 1
ATOM 1319 C CA . ARG A 1 172 ? 7.904 10.395 -14.672 1.00 74.56 172 ARG A CA 1
ATOM 1320 C C . ARG A 1 172 ? 7.148 9.212 -14.063 1.00 74.56 172 ARG A C 1
ATOM 1322 O O . ARG A 1 172 ? 6.855 8.274 -14.802 1.00 74.56 172 ARG A O 1
ATOM 1329 N N . PRO A 1 173 ? 6.789 9.239 -12.771 1.00 72.81 173 PRO A N 1
ATOM 1330 C CA . PRO A 1 173 ? 5.878 8.254 -12.198 1.00 72.81 173 PRO A CA 1
ATOM 1331 C C . PRO A 1 173 ? 4.552 8.215 -12.964 1.00 72.81 173 PRO A C 1
ATOM 1333 O O . PRO A 1 173 ? 4.063 9.246 -13.421 1.00 72.81 173 PRO A O 1
ATOM 1336 N N . SER A 1 174 ? 3.993 7.019 -13.116 1.00 73.44 174 SER A N 1
ATOM 1337 C CA . SER A 1 174 ? 2.690 6.739 -13.730 1.00 73.44 174 SER A CA 1
ATOM 1338 C C . SER A 1 174 ? 2.028 5.568 -13.002 1.00 73.44 174 SER A C 1
ATOM 1340 O O . SER A 1 174 ? 2.730 4.767 -12.386 1.00 73.44 174 SER A O 1
ATOM 1342 N N . ARG A 1 175 ? 0.696 5.475 -13.034 1.00 66.44 175 ARG A N 1
ATOM 1343 C CA . ARG A 1 175 ? -0.042 4.343 -12.447 1.00 66.44 175 ARG A CA 1
ATOM 1344 C C . ARG A 1 175 ? -0.304 3.277 -13.508 1.00 66.44 175 ARG A C 1
ATOM 1346 O O . ARG A 1 175 ? -0.563 3.639 -14.655 1.00 66.44 175 ARG A O 1
ATOM 1353 N N . SER A 1 176 ? -0.270 2.008 -13.104 1.00 51.28 176 SER A N 1
ATOM 1354 C CA . SER A 1 176 ? -0.885 0.897 -13.843 1.00 51.28 176 SER A CA 1
ATOM 1355 C C . SER A 1 176 ? -2.050 0.329 -13.055 1.00 51.28 176 SER A C 1
ATOM 1357 O O . SER A 1 176 ? -1.832 0.119 -11.836 1.00 51.28 176 SER A O 1
#

Solvent-accessible surface area (backbone atoms only — not comparable to full-atom values): 9669 Å² total; per-residue (Å²): 90,70,46,85,51,65,62,48,57,50,37,57,44,45,49,21,32,42,37,15,11,29,39,73,83,80,72,42,79,75,48,72,87,51,82,48,69,79,62,69,56,54,50,46,70,62,51,50,56,36,28,51,58,44,36,57,53,48,43,54,55,50,53,54,51,46,30,53,52,52,54,48,36,59,71,78,61,54,60,56,80,64,55,71,76,46,68,96,81,66,65,50,30,35,28,50,22,73,35,46,56,58,60,36,21,30,53,51,23,30,29,63,60,23,48,28,28,61,40,58,50,98,87,64,42,57,72,48,73,48,73,52,73,68,54,60,55,55,90,68,87,44,66,82,17,46,54,48,43,53,47,62,61,45,50,46,46,49,59,50,56,74,40,72,81,69,37,56,93,63,28,44,68,41,79,99

Radius of gyration: 18.9 Å; Cα contacts (8 Å, |Δi|>4): 267; chains: 1; bounding box: 46×29×57 Å

Sequence (176 aa):
MQFFGARANLAKTLLYAINGGVDEKLKIQVGPKTAPLRDEVLDYGTVMASLDHFMDWLAVQYISALNIIHCMHDKYSYEAALMALHDRDVYRTMACGIAGLSVAADSLSAIKYARVKPVRDHHGLAVDFVIEGDYPQYGNNDDRVDAIGLRPGGALYAQNSGAPHLGVRRCRPSRS

pLDDT: mean 88.44, std 13.46, range [42.94, 98.06]